Protein AF-X1CW53-F1 (afdb_monomer)

Solvent-accessible surface area (backbone atoms only — not comparable to full-atom values): 14036 Å² total; per-residue (Å²): 86,69,61,61,57,61,53,51,60,56,99,93,44,36,61,40,58,53,49,71,74,65,63,80,82,70,95,48,66,71,58,49,51,51,51,45,23,60,66,71,67,53,70,88,69,73,57,80,79,77,50,71,72,90,49,75,58,36,48,54,54,34,34,60,48,36,72,69,51,89,48,67,67,54,43,32,49,35,30,70,73,30,66,46,54,75,70,40,52,52,72,87,51,72,63,40,39,67,40,51,56,50,44,54,79,77,50,53,66,74,60,46,58,75,36,49,52,61,37,17,54,39,58,46,39,34,94,92,36,58,68,57,41,50,52,51,24,53,57,56,50,33,58,71,57,41,50,75,66,62,46,53,36,67,62,32,51,51,37,33,54,46,35,59,68,21,47,48,87,94,48,89,62,59,31,66,54,51,63,65,50,42,55,20,31,54,57,26,28,64,62,23,35,80,61,52,83,59,86,82,60,94,79,84,89,82,81,80,80,55,77,77,30,72,39,83,30,42,97,93,36,64,90,39,26,46,42,54,54,50,52,50,51,48,53,40,48,66,72,44,40,75,137

Nearest PDB structures (foldseek):
  2nvo-assembly1_A  TM=8.951E-01  e=2.448E-13  Deinococcus radiodurans
  2i91-assembly2_B  TM=8.451E-01  e=5.200E-13  Xenopus laevis
  2i91-assembly1_A  TM=8.416E-01  e=6.580E-13  Xenopus laevis
  1yvp-assembly2_B  TM=8.136E-01  e=3.568E-13  Xenopus laevis
  1yvp-assembly1_A  TM=8.329E-01  e=1.104E-12  Xenopus laevis

Foldseek 3Di:
DQCCLQPQDDPHDGPQVVCVVVVDDDPDPVVVQVNCCSNPVDRPDDDPVVLQDDDPCLQVVLLVQQVVDDDLVSLLVSCQRSVHAPSSHDPVNLLALSNVVSNVVPPQPLRLLVCLLSNQQSVVCDPPNVVSLVVSLCCLQPLVSLLVSLPALVSLVLSLQCLCVQADPVDGGGGDRDVSNSVSSVNSSLSSLVSDAAPQDDDDQDDDPDPQQQQADDPPSRSAGNNNVSVSVVSSNVVNHDD

Organism: NCBI:txid412755

Structure (mmCIF, N/CA/C/O backbone):
data_AF-X1CW53-F1
#
_entry.id   AF-X1CW53-F1
#
loop_
_atom_site.group_PDB
_atom_site.id
_atom_site.type_symbol
_atom_site.label_atom_id
_atom_site.label_alt_id
_atom_site.label_comp_id
_atom_site.label_asym_id
_atom_site.label_entity_id
_atom_site.label_seq_id
_atom_site.pdbx_PDB_ins_code
_atom_site.Cartn_x
_atom_site.Cartn_y
_atom_site.Cartn_z
_atom_site.occupancy
_atom_site.B_iso_or_equiv
_atom_site.auth_seq_id
_atom_site.auth_comp_id
_atom_site.auth_asym_id
_atom_site.auth_atom_id
_atom_site.pdbx_PDB_model_num
ATOM 1 N N . ALA A 1 1 ? 8.053 -12.871 -12.969 1.00 89.06 1 ALA A N 1
ATOM 2 C CA . ALA A 1 1 ? 8.368 -11.480 -13.356 1.00 89.06 1 ALA A CA 1
ATOM 3 C C . ALA A 1 1 ? 7.884 -10.460 -12.326 1.00 89.06 1 ALA A C 1
ATOM 5 O O . ALA A 1 1 ? 8.727 -9.771 -11.771 1.00 89.06 1 ALA A O 1
ATOM 6 N N . TYR A 1 2 ? 6.582 -10.406 -11.995 1.00 91.75 2 TYR A N 1
ATOM 7 C CA . TYR A 1 2 ? 6.033 -9.439 -11.022 1.00 91.75 2 TYR A CA 1
ATOM 8 C C . TYR A 1 2 ? 6.816 -9.361 -9.702 1.00 91.75 2 TYR A C 1
ATOM 10 O O . TYR A 1 2 ? 7.189 -8.275 -9.271 1.00 91.75 2 TYR A O 1
ATOM 18 N N . GLN A 1 3 ? 7.130 -10.510 -9.092 1.00 92.75 3 GLN A N 1
ATOM 19 C CA . GLN A 1 3 ? 7.913 -10.560 -7.852 1.00 92.75 3 GLN A CA 1
ATOM 20 C C . GLN A 1 3 ? 9.319 -9.962 -8.003 1.00 92.75 3 GLN A C 1
ATOM 22 O O . GLN A 1 3 ? 9.752 -9.223 -7.128 1.00 92.75 3 GLN A O 1
ATOM 27 N N . ALA A 1 4 ? 9.997 -10.224 -9.122 1.00 92.56 4 ALA A N 1
ATOM 28 C CA . ALA A 1 4 ? 11.349 -9.730 -9.371 1.00 92.56 4 ALA A CA 1
ATOM 29 C C . ALA A 1 4 ? 11.383 -8.209 -9.600 1.00 92.56 4 ALA A C 1
ATOM 31 O O . ALA A 1 4 ? 12.333 -7.553 -9.189 1.00 92.56 4 ALA A O 1
ATOM 32 N N . VAL A 1 5 ? 10.332 -7.646 -10.209 1.00 92.62 5 VAL A N 1
ATOM 33 C CA . VAL A 1 5 ? 10.178 -6.191 -10.373 1.00 92.62 5 VAL A CA 1
ATOM 34 C C . VAL A 1 5 ? 9.815 -5.527 -9.041 1.00 92.62 5 VAL A C 1
ATOM 36 O O . VAL A 1 5 ? 10.435 -4.546 -8.649 1.00 92.62 5 VAL A O 1
ATOM 39 N N . LYS A 1 6 ? 8.838 -6.071 -8.307 1.00 92.56 6 LYS A N 1
ATOM 40 C CA . LYS A 1 6 ? 8.318 -5.455 -7.076 1.00 92.56 6 LYS A CA 1
ATOM 41 C C . LYS A 1 6 ? 9.240 -5.600 -5.860 1.00 92.56 6 LYS A C 1
ATOM 43 O O . LYS A 1 6 ? 9.320 -4.706 -5.017 1.00 92.56 6 LYS A O 1
ATOM 48 N N . TYR A 1 7 ? 9.903 -6.745 -5.735 1.00 92.69 7 TYR A N 1
ATOM 49 C CA . TYR A 1 7 ? 10.705 -7.125 -4.572 1.00 92.69 7 TYR A CA 1
ATOM 50 C C . TYR A 1 7 ? 12.155 -7.372 -4.993 1.00 92.69 7 TYR A C 1
ATOM 52 O O . TYR A 1 7 ? 12.681 -8.468 -4.822 1.00 92.69 7 TYR A O 1
ATOM 60 N N . GLN A 1 8 ? 12.804 -6.355 -5.565 1.00 88.31 8 GLN A N 1
ATOM 61 C CA . GLN A 1 8 ? 14.175 -6.491 -6.073 1.00 88.31 8 GLN A CA 1
ATOM 62 C C . GLN A 1 8 ? 15.152 -6.994 -4.999 1.00 88.31 8 GLN A C 1
ATOM 64 O O . GLN A 1 8 ? 15.910 -7.935 -5.239 1.00 88.31 8 GLN A O 1
ATOM 69 N N . GLN A 1 9 ? 15.068 -6.403 -3.803 1.00 91.12 9 GLN A N 1
ATOM 70 C CA . GLN A 1 9 ? 15.811 -6.806 -2.612 1.00 91.12 9 GLN A CA 1
ATOM 71 C C . GLN A 1 9 ? 14.983 -6.591 -1.338 1.00 91.12 9 GLN A C 1
ATOM 73 O O . GLN A 1 9 ? 14.156 -5.670 -1.280 1.00 91.12 9 GLN A O 1
ATOM 78 N N . ARG A 1 10 ? 15.207 -7.423 -0.319 1.00 91.19 10 ARG A N 1
ATOM 79 C CA . ARG A 1 10 ? 14.644 -7.311 1.037 1.00 91.19 10 ARG A CA 1
ATOM 80 C C . ARG A 1 10 ? 15.635 -7.894 2.046 1.00 91.19 10 ARG A C 1
ATOM 82 O O . ARG A 1 10 ? 16.273 -8.895 1.749 1.00 91.19 10 ARG A O 1
ATOM 89 N N . ASP A 1 11 ? 15.773 -7.244 3.200 1.00 91.25 11 ASP A N 1
ATOM 90 C CA . ASP A 1 11 ? 16.590 -7.704 4.337 1.00 91.25 11 ASP A CA 1
ATOM 91 C C . ASP A 1 11 ? 18.022 -8.135 3.969 1.00 91.25 11 ASP A C 1
ATOM 93 O O . ASP A 1 11 ? 18.549 -9.124 4.468 1.00 91.25 11 ASP A O 1
ATOM 97 N N . GLY A 1 12 ? 18.655 -7.389 3.056 1.00 92.88 12 GLY A N 1
ATOM 98 C CA . GLY A 1 12 ? 20.024 -7.645 2.593 1.00 92.88 12 GLY A CA 1
ATOM 99 C C . GLY A 1 12 ? 20.163 -8.712 1.502 1.00 92.88 12 GLY A C 1
ATOM 100 O O . GLY A 1 12 ? 21.272 -8.926 1.025 1.00 92.88 12 GLY A O 1
ATOM 101 N N . TRP A 1 13 ? 19.066 -9.339 1.066 1.00 94.44 13 TRP A N 1
ATOM 102 C CA . TRP A 1 13 ? 19.060 -10.355 0.013 1.00 94.44 13 TRP A CA 1
ATOM 103 C C . TRP A 1 13 ? 18.346 -9.873 -1.245 1.00 94.44 13 TRP A C 1
ATOM 105 O O . TRP A 1 13 ? 17.282 -9.250 -1.184 1.00 94.44 13 TRP A O 1
ATOM 115 N N . SER A 1 14 ? 18.890 -10.229 -2.406 1.00 95.31 14 SER A N 1
ATOM 116 C CA . SER A 1 14 ? 18.239 -10.049 -3.702 1.00 95.31 14 SER A CA 1
ATOM 117 C C . SER A 1 14 ? 17.968 -11.385 -4.394 1.00 95.31 14 SER A C 1
ATOM 119 O O . SER A 1 14 ? 18.603 -12.407 -4.122 1.00 95.31 14 SER A O 1
ATOM 121 N N . HIS A 1 15 ? 17.056 -11.373 -5.370 1.00 94.56 15 HIS A N 1
ATOM 122 C CA . HIS A 1 15 ? 16.851 -12.532 -6.246 1.00 94.56 15 HIS A CA 1
ATOM 123 C C . HIS A 1 15 ? 18.149 -12.930 -6.970 1.00 94.56 15 HIS A C 1
ATOM 125 O O . HIS A 1 15 ? 18.387 -14.110 -7.215 1.00 94.56 15 HIS A O 1
ATOM 131 N N . ARG A 1 16 ? 19.011 -11.955 -7.286 1.00 94.81 16 ARG A N 1
ATOM 132 C CA . ARG A 1 16 ? 20.300 -12.184 -7.944 1.00 94.81 16 ARG A CA 1
ATOM 133 C C . ARG A 1 16 ? 21.253 -13.004 -7.079 1.00 94.81 16 ARG A C 1
ATOM 135 O O . ARG A 1 16 ? 21.925 -13.882 -7.617 1.00 94.81 16 ARG A O 1
ATOM 142 N N . ASP A 1 17 ? 21.290 -12.757 -5.774 1.00 95.31 17 ASP A N 1
ATOM 143 C CA . ASP A 1 17 ? 22.151 -13.503 -4.848 1.00 95.31 17 ASP A CA 1
ATOM 144 C C . ASP A 1 17 ? 21.717 -14.968 -4.769 1.00 95.31 17 ASP A C 1
ATOM 146 O O . ASP A 1 17 ? 22.531 -15.877 -4.924 1.00 95.31 17 ASP A O 1
ATOM 150 N N . LEU A 1 18 ? 20.407 -15.208 -4.651 1.00 94.56 18 LEU A N 1
ATOM 151 C CA . LEU A 1 18 ? 19.848 -16.561 -4.618 1.00 94.56 18 LEU A CA 1
ATOM 152 C C . LEU A 1 18 ? 20.082 -17.322 -5.926 1.00 94.56 18 LEU A C 1
ATOM 154 O O . LEU A 1 18 ? 20.456 -18.495 -5.890 1.00 94.56 18 LEU A O 1
ATOM 158 N N . LEU A 1 19 ? 19.903 -16.675 -7.083 1.00 95.31 19 LEU A N 1
ATOM 159 C CA . LEU A 1 19 ? 20.150 -17.304 -8.387 1.00 95.31 19 LEU A CA 1
ATOM 160 C C . LEU A 1 19 ? 21.628 -17.659 -8.588 1.00 95.31 19 LEU A C 1
ATOM 162 O O . LEU A 1 19 ? 21.930 -18.688 -9.191 1.00 95.31 19 LEU A O 1
ATOM 166 N N . ARG A 1 20 ? 22.543 -16.839 -8.060 1.00 94.38 20 ARG A N 1
ATOM 167 C CA . ARG A 1 20 ? 23.988 -17.099 -8.101 1.00 94.38 20 ARG A CA 1
ATOM 168 C C . ARG A 1 20 ? 24.432 -18.253 -7.212 1.00 94.38 20 ARG A C 1
ATOM 170 O O . ARG A 1 20 ? 25.446 -18.851 -7.526 1.00 94.38 20 ARG A O 1
ATOM 177 N N . LEU A 1 21 ? 23.711 -18.542 -6.130 1.00 95.06 21 LEU A N 1
ATOM 178 C CA . LEU A 1 21 ? 24.046 -19.632 -5.207 1.00 95.06 21 LEU A CA 1
ATOM 179 C C . LEU A 1 21 ? 23.355 -20.948 -5.576 1.00 95.06 21 LEU A C 1
ATOM 181 O O . LEU A 1 21 ? 23.957 -22.012 -5.482 1.00 95.06 21 LEU A O 1
ATOM 185 N N . SER A 1 22 ? 22.088 -20.888 -5.990 1.00 95.06 22 SER A N 1
ATOM 186 C CA . SER A 1 22 ? 21.279 -22.087 -6.256 1.00 95.06 22 SER A CA 1
ATOM 187 C C . SER A 1 22 ? 21.390 -22.610 -7.689 1.00 95.06 22 SER A C 1
ATOM 189 O O . SER A 1 22 ? 21.029 -23.757 -7.937 1.00 95.06 22 SER A O 1
ATOM 191 N N . HIS A 1 23 ? 21.885 -21.791 -8.628 1.00 90.94 23 HIS A N 1
ATOM 192 C CA . HIS A 1 23 ? 22.049 -22.134 -10.047 1.00 90.94 23 HIS A CA 1
ATOM 193 C C . HIS A 1 23 ? 20.849 -22.886 -10.670 1.00 90.94 23 HIS A C 1
ATOM 195 O O . HIS A 1 23 ? 21.038 -23.928 -11.309 1.00 90.94 23 HIS A O 1
ATOM 201 N N . PRO A 1 24 ? 19.603 -22.397 -10.508 1.00 92.75 24 PRO A N 1
ATOM 202 C CA . PRO A 1 24 ? 18.435 -23.133 -10.963 1.00 92.75 24 PRO A CA 1
ATOM 203 C C . PRO A 1 24 ? 18.401 -23.180 -12.492 1.00 92.75 24 PRO A C 1
ATOM 205 O O . PRO A 1 24 ? 18.635 -22.177 -13.169 1.00 92.75 24 PRO A O 1
ATOM 208 N N . LYS A 1 25 ? 18.060 -24.347 -13.039 1.00 87.88 25 LYS A N 1
ATOM 209 C CA . LYS A 1 25 ? 17.796 -24.546 -14.468 1.00 87.88 25 LYS A CA 1
ATOM 210 C C . LYS A 1 25 ? 16.356 -24.981 -14.645 1.00 87.88 25 LYS A C 1
ATOM 212 O O . LYS A 1 25 ? 15.880 -25.833 -13.898 1.00 87.88 25 LYS A O 1
ATOM 217 N N . THR A 1 26 ? 15.675 -24.402 -15.627 1.00 89.94 26 THR A N 1
ATOM 218 C CA . THR A 1 26 ? 14.302 -24.787 -15.963 1.00 89.94 26 THR A CA 1
ATOM 219 C C . THR A 1 26 ? 14.178 -25.143 -17.435 1.00 89.94 26 THR A C 1
ATOM 221 O O . THR A 1 26 ? 14.977 -24.700 -18.256 1.00 89.94 26 THR A O 1
ATOM 224 N N . ASP A 1 27 ? 13.185 -25.959 -17.758 1.00 91.00 27 ASP A N 1
ATOM 225 C CA . ASP A 1 27 ? 12.748 -26.286 -19.119 1.00 91.00 27 ASP A CA 1
ATOM 226 C C . ASP A 1 27 ? 11.954 -25.143 -19.778 1.00 91.00 27 ASP A C 1
ATOM 228 O O . ASP A 1 27 ? 11.791 -25.107 -20.995 1.00 91.00 27 ASP A O 1
ATOM 232 N N . ASN A 1 28 ? 11.497 -24.173 -18.984 1.00 89.00 28 ASN A N 1
ATOM 233 C CA . ASN A 1 28 ? 10.742 -23.017 -19.444 1.00 89.00 28 ASN A CA 1
ATOM 234 C C . ASN A 1 28 ? 11.663 -21.871 -19.919 1.00 89.00 28 ASN A C 1
ATOM 236 O O . ASN A 1 28 ? 12.433 -21.292 -19.145 1.00 89.00 28 ASN A O 1
ATOM 240 N N . ALA A 1 29 ? 11.545 -21.509 -21.198 1.00 85.19 29 ALA A N 1
ATOM 241 C CA . ALA A 1 29 ? 12.381 -20.489 -21.827 1.00 85.19 29 ALA A CA 1
ATOM 242 C C . ALA A 1 29 ? 12.162 -19.088 -21.228 1.00 85.19 29 ALA A C 1
ATOM 244 O O . ALA A 1 29 ? 13.132 -18.371 -20.975 1.00 85.19 29 ALA A O 1
ATOM 245 N N . GLU A 1 30 ? 10.917 -18.708 -20.926 1.00 85.50 30 GLU A N 1
ATOM 246 C CA . GLU A 1 30 ? 10.585 -17.389 -20.372 1.00 85.50 30 GLU A CA 1
ATOM 247 C C . GLU A 1 30 ? 11.181 -17.191 -18.972 1.00 85.50 30 GLU A C 1
ATOM 249 O O . GLU A 1 30 ? 11.626 -16.101 -18.606 1.00 85.50 30 GLU A O 1
ATOM 254 N N . ARG A 1 31 ? 11.210 -18.256 -18.171 1.00 88.88 31 ARG A N 1
ATOM 255 C CA . ARG A 1 31 ? 11.783 -18.260 -16.827 1.00 88.88 31 ARG A CA 1
ATOM 256 C C . ARG A 1 31 ? 13.304 -18.178 -16.876 1.00 88.88 31 ARG A C 1
ATOM 258 O O . ARG A 1 31 ? 13.879 -17.416 -16.102 1.00 88.88 31 ARG A O 1
ATOM 265 N N . ASN A 1 32 ? 13.943 -18.88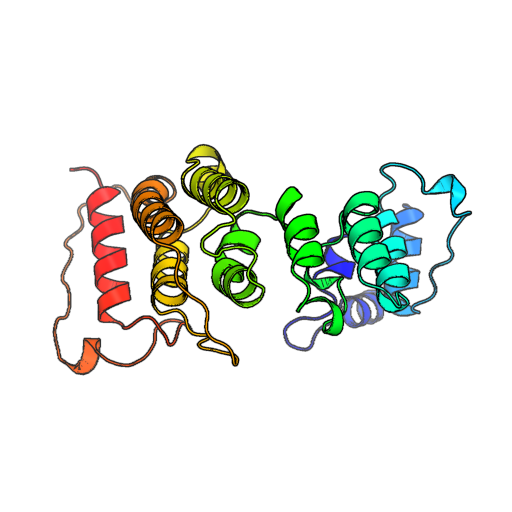0 -17.811 1.00 87.75 32 ASN A N 1
ATOM 266 C CA . ASN A 1 32 ? 15.382 -18.747 -18.039 1.00 87.75 32 ASN A CA 1
ATOM 267 C C . ASN A 1 32 ? 15.749 -17.327 -18.510 1.00 87.75 32 ASN A C 1
ATOM 269 O O . ASN A 1 32 ? 16.718 -16.757 -18.009 1.00 87.75 32 ASN A O 1
ATOM 273 N N . ALA A 1 33 ? 14.944 -16.717 -19.388 1.00 87.38 33 ALA A N 1
ATOM 274 C CA . ALA A 1 33 ? 15.119 -15.321 -19.799 1.00 87.38 33 ALA A CA 1
ATOM 275 C C . ALA A 1 33 ? 14.970 -14.350 -18.612 1.00 87.38 33 ALA A C 1
ATOM 277 O O . ALA A 1 33 ? 15.799 -13.458 -18.427 1.00 87.38 33 ALA A O 1
ATOM 278 N N . LEU A 1 34 ? 13.976 -14.568 -17.743 1.00 90.25 34 LEU A N 1
ATOM 279 C CA . LEU A 1 34 ? 13.820 -13.799 -16.507 1.00 90.25 34 LEU A CA 1
ATOM 280 C C . LEU A 1 34 ? 15.041 -13.938 -15.586 1.00 90.25 34 LEU A C 1
ATOM 282 O O . LEU A 1 34 ? 15.509 -12.938 -15.049 1.00 90.25 34 LEU A O 1
ATOM 286 N N . TYR A 1 35 ? 15.563 -15.152 -15.389 1.00 92.06 35 TYR A N 1
ATOM 287 C CA . TYR A 1 35 ? 16.757 -15.376 -14.566 1.00 92.06 35 TYR A CA 1
ATOM 288 C C . TYR A 1 35 ? 17.988 -14.687 -15.150 1.00 92.06 35 TYR A C 1
ATOM 290 O O . TYR A 1 35 ? 18.735 -14.051 -14.403 1.00 92.06 35 TYR A O 1
ATOM 298 N N . LYS A 1 36 ? 18.166 -14.747 -16.476 1.00 89.75 36 LYS A N 1
ATOM 299 C CA . LYS A 1 36 ? 19.231 -14.019 -17.172 1.00 89.75 36 LYS A CA 1
ATOM 300 C C . LYS A 1 36 ? 19.124 -12.520 -16.901 1.00 89.75 36 LYS A C 1
ATOM 302 O O . LYS A 1 36 ? 20.112 -11.936 -16.454 1.00 89.75 36 LYS A O 1
ATOM 307 N N . TRP A 1 37 ? 17.939 -11.927 -17.058 1.00 91.56 37 TRP A N 1
ATOM 308 C CA . TRP A 1 37 ? 17.717 -10.510 -16.753 1.00 91.56 37 TRP A CA 1
ATOM 309 C C . TRP A 1 37 ? 18.016 -10.173 -15.284 1.00 91.56 37 TRP A C 1
ATOM 311 O O . TRP A 1 37 ? 18.729 -9.211 -15.021 1.00 91.56 37 TRP A O 1
ATOM 321 N N . ILE A 1 38 ? 17.570 -10.987 -14.318 1.00 92.81 38 ILE A N 1
ATOM 322 C CA . ILE A 1 38 ? 17.845 -10.740 -12.887 1.00 92.81 38 ILE A CA 1
ATOM 323 C C . ILE A 1 38 ? 19.355 -10.731 -12.596 1.00 92.81 38 ILE A C 1
ATOM 325 O O . ILE A 1 38 ? 19.831 -9.932 -11.788 1.00 92.81 38 ILE A O 1
ATOM 329 N N . VAL A 1 39 ? 20.123 -11.634 -13.213 1.00 92.31 39 VAL A N 1
ATOM 330 C CA . VAL A 1 39 ? 21.554 -11.795 -12.910 1.00 92.31 39 VAL A CA 1
ATOM 331 C C . VAL A 1 39 ? 22.430 -10.786 -13.652 1.00 92.31 39 VAL A C 1
ATOM 333 O O . VAL A 1 39 ? 23.370 -10.245 -13.055 1.00 92.31 39 VAL A O 1
ATOM 336 N N . SER A 1 40 ? 22.144 -10.561 -14.935 1.00 87.94 40 SER A N 1
ATOM 337 C CA . SER A 1 40 ? 22.980 -9.768 -15.847 1.00 87.94 40 SER A CA 1
ATOM 338 C C . SER A 1 40 ? 22.465 -8.348 -16.086 1.00 87.94 40 SER A C 1
ATOM 340 O O . SER A 1 40 ? 23.243 -7.488 -16.476 1.00 87.94 40 SER A O 1
ATOM 342 N N . GLY A 1 41 ? 21.178 -8.085 -15.850 1.00 82.75 41 GLY A N 1
ATOM 343 C CA . GLY A 1 41 ? 20.509 -6.856 -16.283 1.00 82.75 41 GLY A CA 1
ATOM 344 C C . GLY A 1 41 ? 20.221 -6.813 -17.787 1.00 82.75 41 GLY A C 1
ATOM 345 O O . GLY A 1 41 ? 19.515 -5.917 -18.245 1.00 82.75 41 GLY A O 1
ATOM 346 N N . GLU A 1 42 ? 20.715 -7.784 -18.559 1.00 78.50 42 GLU A N 1
ATOM 347 C CA . GLU A 1 42 ? 20.441 -7.888 -19.984 1.00 78.50 42 GLU A CA 1
ATOM 348 C C . GLU A 1 42 ? 19.064 -8.499 -20.186 1.00 78.50 42 GLU A C 1
ATOM 350 O O . GLU A 1 42 ? 18.804 -9.665 -19.870 1.00 78.50 42 GLU A O 1
ATOM 355 N N . LEU A 1 43 ? 18.171 -7.684 -20.728 1.00 71.19 43 LEU A N 1
ATOM 356 C CA . LEU A 1 43 ? 16.926 -8.160 -21.281 1.00 71.19 43 LEU A CA 1
ATOM 357 C C . LEU A 1 43 ? 17.161 -8.367 -22.774 1.00 71.19 43 LEU A C 1
ATOM 359 O O . LEU A 1 43 ? 17.160 -7.410 -23.547 1.00 71.19 43 LEU A O 1
ATOM 363 N N . GLU A 1 44 ? 17.373 -9.616 -23.184 1.00 64.19 44 GLU A N 1
ATOM 364 C CA . GLU A 1 44 ? 17.103 -9.977 -24.572 1.00 64.19 44 GLU A CA 1
ATOM 365 C C . GLU A 1 44 ? 15.601 -9.815 -24.751 1.00 64.19 44 GLU A C 1
ATOM 367 O O . GLU A 1 44 ? 14.826 -10.660 -24.317 1.00 64.19 44 GLU A O 1
ATOM 372 N N . LEU A 1 45 ? 15.201 -8.659 -25.272 1.00 54.50 45 LEU A N 1
ATOM 373 C CA . LEU A 1 45 ? 13.837 -8.361 -25.665 1.00 54.50 45 LEU A CA 1
ATOM 374 C C . LEU A 1 45 ? 13.622 -9.015 -27.034 1.00 54.50 45 LEU A C 1
ATOM 376 O O . LEU A 1 45 ? 14.180 -8.517 -28.013 1.00 54.50 45 LEU A O 1
ATOM 380 N N . PRO A 1 46 ? 12.835 -10.097 -27.177 1.00 46.53 46 PRO A N 1
ATOM 381 C CA . PRO A 1 46 ? 12.285 -10.410 -28.489 1.00 46.53 46 PRO A CA 1
ATOM 382 C C . PRO A 1 46 ? 11.430 -9.212 -28.914 1.00 46.53 46 PRO A C 1
ATOM 384 O O . PRO A 1 46 ? 10.769 -8.645 -28.058 1.00 46.53 46 PRO A O 1
ATOM 387 N N . ASP A 1 47 ? 11.483 -8.815 -30.183 1.00 51.75 47 ASP A N 1
ATOM 388 C CA . ASP A 1 47 ? 10.736 -7.712 -30.818 1.00 51.75 47 ASP A CA 1
ATOM 389 C C . ASP A 1 47 ? 9.654 -7.017 -29.976 1.00 51.75 47 ASP A C 1
ATOM 391 O O . ASP A 1 47 ? 8.690 -7.661 -29.571 1.00 51.75 47 ASP A O 1
ATOM 395 N N . ALA A 1 48 ? 9.729 -5.693 -29.803 1.00 45.06 48 ALA A N 1
ATOM 396 C CA . ALA A 1 48 ? 8.720 -4.904 -29.078 1.00 45.06 48 ALA A CA 1
ATOM 397 C C . ALA A 1 48 ? 7.271 -5.144 -29.575 1.00 45.06 48 ALA A C 1
ATOM 399 O O . ALA A 1 48 ? 6.318 -4.991 -28.810 1.00 45.06 48 ALA A O 1
ATOM 400 N N . ASP A 1 49 ? 7.099 -5.594 -30.822 1.00 49.62 49 ASP A N 1
ATOM 401 C CA . ASP A 1 49 ? 5.809 -5.994 -31.391 1.00 49.62 49 ASP A CA 1
ATOM 402 C C . ASP A 1 49 ? 5.291 -7.368 -30.918 1.00 49.62 49 ASP A C 1
ATOM 404 O O . ASP A 1 49 ? 4.079 -7.576 -30.897 1.00 49.62 49 ASP A O 1
ATOM 408 N N . LYS A 1 50 ? 6.156 -8.285 -30.458 1.00 49.50 50 LYS A N 1
ATOM 409 C CA . LYS A 1 50 ? 5.769 -9.593 -29.879 1.00 49.50 50 LYS A CA 1
ATOM 410 C C . LYS A 1 50 ? 5.225 -9.504 -28.450 1.00 49.50 50 LYS A C 1
ATOM 412 O O . LYS A 1 50 ? 4.628 -10.462 -27.967 1.00 49.50 50 LYS A O 1
ATOM 417 N N . TRP A 1 51 ? 5.423 -8.372 -27.781 1.00 54.25 51 TRP A N 1
ATOM 418 C CA . TRP A 1 51 ? 5.090 -8.168 -26.366 1.00 54.25 51 TRP A CA 1
ATOM 419 C C . TRP A 1 51 ? 3.883 -7.240 -26.167 1.00 54.25 51 TRP A C 1
ATOM 421 O O . TRP A 1 51 ? 3.500 -6.934 -25.040 1.00 54.25 51 TRP A O 1
ATOM 431 N N . LYS A 1 52 ? 3.191 -6.857 -27.249 1.00 48.31 52 LYS A N 1
ATOM 432 C CA . LYS A 1 52 ? 1.825 -6.318 -27.167 1.00 48.31 52 LYS A CA 1
ATOM 433 C C . LYS A 1 52 ? 0.877 -7.446 -26.723 1.00 48.31 52 LYS A C 1
ATOM 435 O O . LYS A 1 52 ? 0.637 -8.375 -27.485 1.00 48.31 52 LYS A O 1
ATOM 440 N N . GLY A 1 53 ? 0.362 -7.394 -25.491 1.00 58.53 53 GLY A N 1
ATOM 441 C CA . GLY A 1 53 ? -0.563 -8.404 -24.943 1.00 58.53 53 GLY A CA 1
ATOM 442 C C . GLY A 1 53 ? -0.289 -8.773 -23.480 1.00 58.53 53 GLY A C 1
ATOM 443 O O . GLY A 1 53 ? 0.280 -7.980 -22.739 1.00 58.53 53 GLY A O 1
ATOM 444 N N . ASP A 1 54 ? -0.666 -9.983 -23.058 1.00 66.31 54 ASP A N 1
ATOM 445 C CA . ASP A 1 54 ? -0.543 -10.479 -21.670 1.00 66.31 54 ASP A CA 1
ATOM 446 C C . ASP A 1 54 ? 0.751 -11.284 -21.408 1.00 66.31 54 ASP A C 1
ATOM 448 O O . ASP A 1 54 ? 0.783 -12.205 -20.587 1.00 66.31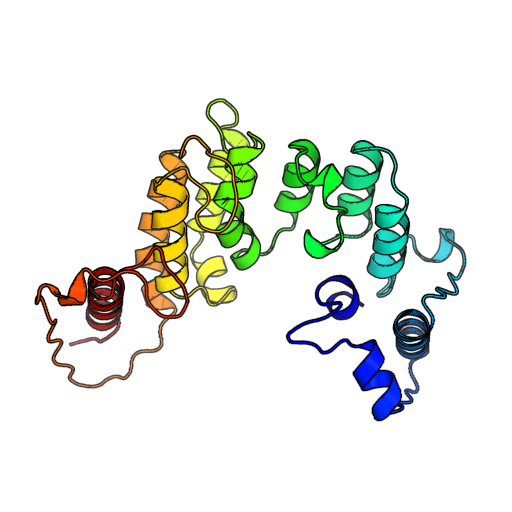 54 ASP A O 1
ATOM 452 N N . HIS A 1 55 ? 1.854 -10.984 -22.103 1.00 80.38 55 HIS A N 1
ATOM 453 C CA . HIS A 1 55 ? 3.063 -11.796 -21.959 1.00 80.38 55 HIS A CA 1
ATOM 454 C C . HIS A 1 55 ? 3.691 -11.642 -20.551 1.00 80.38 55 HIS A C 1
ATOM 456 O O . HIS A 1 55 ? 3.951 -10.523 -20.103 1.00 80.38 55 HIS A O 1
ATOM 462 N N . PRO A 1 56 ? 4.057 -12.746 -19.858 1.00 79.69 56 PRO A N 1
ATOM 463 C CA . PRO A 1 56 ? 4.639 -12.711 -18.513 1.00 79.69 56 PRO A CA 1
ATOM 464 C C . PRO A 1 56 ? 5.840 -11.782 -18.246 1.00 79.69 56 PRO A C 1
ATOM 466 O O . PRO A 1 56 ? 6.032 -11.418 -17.086 1.00 79.69 56 PRO A O 1
ATOM 469 N N . LEU A 1 57 ? 6.662 -11.404 -19.240 1.00 85.38 57 LEU A N 1
ATOM 470 C CA . LEU A 1 57 ? 7.800 -10.477 -19.045 1.00 85.38 57 LEU A CA 1
ATOM 471 C C . LEU A 1 57 ? 7.497 -9.031 -19.468 1.00 85.38 57 LEU A C 1
ATOM 473 O O . LEU A 1 57 ? 8.372 -8.181 -19.333 1.00 85.38 57 LEU A O 1
ATOM 477 N N . ASN A 1 58 ? 6.262 -8.711 -19.868 1.00 85.38 58 ASN A N 1
ATOM 478 C CA . ASN A 1 58 ? 5.846 -7.339 -20.194 1.00 85.38 58 ASN A CA 1
ATOM 479 C C . ASN A 1 58 ? 6.134 -6.354 -19.071 1.00 85.38 58 ASN A C 1
ATOM 481 O O . ASN A 1 58 ? 6.615 -5.249 -19.300 1.00 85.38 58 ASN A O 1
ATOM 485 N N . ILE A 1 59 ? 5.923 -6.791 -17.834 1.00 89.69 59 ILE A N 1
ATOM 486 C CA . ILE A 1 59 ? 6.225 -5.982 -16.659 1.00 89.69 59 ILE A CA 1
ATOM 487 C C . ILE A 1 59 ? 7.724 -5.673 -16.514 1.00 89.69 59 ILE A C 1
ATOM 489 O O . ILE A 1 59 ? 8.082 -4.640 -15.962 1.00 89.69 59 ILE A O 1
ATOM 493 N N . VAL A 1 60 ? 8.605 -6.547 -17.015 1.00 90.25 60 VAL A N 1
ATOM 494 C CA . VAL A 1 60 ? 10.059 -6.334 -17.002 1.00 90.25 60 VAL A CA 1
ATOM 495 C C . VAL A 1 60 ? 10.436 -5.275 -18.033 1.00 90.25 60 VAL A C 1
ATOM 497 O O . VAL A 1 60 ? 11.158 -4.341 -17.701 1.00 90.25 60 VAL A O 1
ATOM 500 N N . ALA A 1 61 ? 9.887 -5.369 -19.248 1.00 86.62 61 ALA A N 1
ATOM 501 C CA . ALA A 1 61 ? 10.080 -4.354 -20.281 1.00 86.62 61 ALA A CA 1
ATOM 502 C C . ALA A 1 61 ? 9.565 -2.983 -19.815 1.00 86.62 61 ALA A C 1
ATOM 504 O O . ALA A 1 61 ? 10.310 -2.007 -19.828 1.00 86.62 61 ALA A O 1
ATOM 505 N N . GLY A 1 62 ? 8.330 -2.929 -19.302 1.00 90.00 62 GLY A N 1
ATOM 506 C CA . GLY A 1 62 ? 7.748 -1.717 -18.729 1.00 90.00 62 GLY A CA 1
ATOM 507 C C . GLY A 1 62 ? 8.586 -1.124 -17.599 1.00 90.00 62 GLY A C 1
ATOM 508 O O . GLY A 1 62 ? 8.747 0.090 -17.534 1.00 90.00 62 GLY A O 1
ATOM 509 N N . PHE A 1 63 ? 9.171 -1.965 -16.745 1.00 92.25 63 PHE A N 1
ATOM 510 C CA . PHE A 1 63 ? 10.068 -1.514 -15.686 1.00 92.25 63 PHE A CA 1
ATOM 511 C C . PHE A 1 63 ? 11.368 -0.905 -16.234 1.00 92.25 63 PHE A C 1
ATOM 513 O O . PHE A 1 63 ? 11.788 0.151 -15.766 1.00 92.25 63 PHE A O 1
ATOM 520 N N . GLU A 1 64 ? 11.988 -1.509 -17.252 1.00 90.81 64 GLU A N 1
ATOM 521 C CA . GLU A 1 64 ? 13.173 -0.929 -17.901 1.00 90.81 64 GLU A CA 1
ATOM 522 C C . GLU A 1 64 ? 12.858 0.373 -18.654 1.00 90.81 64 GLU A C 1
ATOM 524 O O . GLU A 1 64 ? 13.675 1.295 -18.647 1.00 90.81 64 GLU A O 1
ATOM 529 N N . TYR A 1 65 ? 11.671 0.490 -19.259 1.00 90.81 65 TYR A N 1
ATOM 530 C CA . TYR A 1 65 ? 11.213 1.745 -19.860 1.00 90.81 65 TYR A CA 1
ATOM 531 C C . TYR A 1 65 ? 10.951 2.820 -18.803 1.00 90.81 65 TYR A C 1
ATOM 533 O O . TYR A 1 65 ? 11.395 3.952 -18.971 1.00 90.81 65 TYR A O 1
ATOM 541 N N . ALA A 1 66 ? 10.314 2.467 -17.682 1.00 93.00 66 ALA A N 1
ATOM 542 C CA . ALA A 1 66 ? 10.044 3.397 -16.589 1.00 93.00 66 ALA A CA 1
ATOM 543 C C . ALA A 1 66 ? 11.330 3.983 -15.986 1.00 93.00 66 ALA A C 1
ATOM 545 O O . ALA A 1 66 ? 11.370 5.175 -15.704 1.00 93.00 66 ALA A O 1
ATOM 546 N N . LYS A 1 67 ? 12.412 3.197 -15.864 1.00 92.00 67 LYS A N 1
ATOM 547 C CA . LYS A 1 67 ? 13.729 3.702 -15.420 1.00 92.00 67 LYS A CA 1
ATOM 548 C C . LYS A 1 67 ? 14.323 4.773 -16.337 1.00 92.00 67 LYS A C 1
ATOM 550 O O . LYS A 1 67 ? 15.123 5.579 -15.878 1.00 92.00 67 LYS A O 1
ATOM 555 N N . LYS A 1 68 ? 13.997 4.726 -17.631 1.00 91.88 68 LYS A N 1
ATOM 556 C CA . LYS A 1 68 ? 14.512 5.639 -18.663 1.00 91.88 68 LYS A CA 1
ATOM 557 C C . LYS A 1 68 ? 13.528 6.760 -19.001 1.00 91.88 68 LYS A C 1
ATOM 559 O O . LYS A 1 68 ? 13.839 7.584 -19.856 1.00 91.88 68 LYS A O 1
ATOM 564 N N . ALA A 1 69 ? 12.349 6.764 -18.381 1.00 93.06 69 ALA A N 1
ATOM 565 C CA . ALA A 1 69 ? 11.318 7.750 -18.645 1.00 93.06 69 ALA A CA 1
ATOM 566 C C . ALA A 1 69 ? 11.799 9.147 -18.248 1.00 93.06 69 ALA A C 1
ATOM 568 O O . ALA A 1 69 ? 12.463 9.332 -17.228 1.00 93.06 69 ALA A O 1
ATOM 569 N N . THR A 1 70 ? 11.422 10.133 -19.051 1.00 93.62 70 THR A N 1
ATOM 570 C CA . THR A 1 70 ? 11.793 11.541 -18.854 1.00 93.62 70 THR A CA 1
ATOM 571 C C . THR A 1 70 ? 10.587 12.415 -18.539 1.00 93.62 70 THR A C 1
ATOM 573 O O . THR A 1 70 ? 10.743 13.564 -18.132 1.00 93.62 70 THR A O 1
ATOM 576 N N . SER A 1 71 ? 9.372 11.877 -18.690 1.00 96.00 71 SER A N 1
ATOM 577 C CA . SER A 1 71 ? 8.137 12.610 -18.435 1.00 96.00 71 SER A CA 1
ATOM 578 C C . SER A 1 71 ? 7.112 11.790 -17.657 1.00 96.00 71 SER A C 1
ATOM 580 O O . SER A 1 71 ? 7.023 10.565 -17.775 1.00 96.00 71 SER A O 1
ATOM 582 N N . LYS A 1 72 ? 6.255 12.490 -16.907 1.00 95.88 72 LYS A N 1
ATOM 583 C CA . LYS A 1 72 ? 5.144 11.863 -16.181 1.00 95.88 72 LYS A CA 1
ATOM 584 C C . LYS A 1 72 ? 4.146 11.158 -17.106 1.00 95.88 72 LYS A C 1
ATOM 586 O O . LYS A 1 72 ? 3.582 10.136 -16.728 1.00 95.88 72 LYS A O 1
ATOM 591 N N . ASN A 1 73 ? 3.960 11.661 -18.329 1.00 96.56 73 ASN A N 1
ATOM 592 C CA . ASN A 1 73 ? 3.032 11.077 -19.299 1.00 96.56 73 ASN A CA 1
ATOM 593 C C . ASN A 1 73 ? 3.511 9.699 -19.775 1.00 96.56 73 ASN A C 1
ATOM 595 O O . ASN A 1 73 ? 2.701 8.786 -19.918 1.00 96.56 73 ASN A O 1
ATOM 599 N N . GLU A 1 74 ? 4.823 9.520 -19.963 1.00 94.75 74 GLU A N 1
ATOM 600 C CA . GLU A 1 74 ? 5.411 8.207 -20.257 1.00 94.75 74 GLU A CA 1
ATOM 601 C C . GLU A 1 74 ? 5.155 7.225 -19.115 1.00 94.75 74 GLU A C 1
ATOM 603 O O . GLU A 1 74 ? 4.682 6.117 -19.355 1.00 94.75 74 GLU A O 1
ATOM 608 N N . ILE A 1 75 ? 5.380 7.650 -17.869 1.00 96.75 75 ILE A N 1
ATOM 609 C CA . ILE A 1 75 ? 5.129 6.820 -16.685 1.00 96.75 75 ILE A CA 1
ATOM 610 C C . ILE A 1 75 ? 3.661 6.401 -16.589 1.00 96.75 75 ILE A C 1
ATOM 612 O O . ILE A 1 75 ? 3.382 5.215 -16.411 1.00 96.75 75 ILE A O 1
ATOM 616 N N . VAL A 1 76 ? 2.721 7.336 -16.752 1.00 96.88 76 VAL A N 1
ATOM 617 C CA . VAL A 1 76 ? 1.279 7.036 -16.754 1.00 96.88 76 VAL A CA 1
ATOM 618 C C . VAL A 1 76 ? 0.938 6.013 -17.841 1.00 96.88 76 VAL A C 1
ATOM 620 O O . VAL A 1 76 ? 0.236 5.034 -17.571 1.00 96.88 76 VAL A O 1
ATOM 623 N N . ASN A 1 77 ? 1.482 6.182 -19.048 1.00 94.38 77 ASN A N 1
ATOM 624 C CA . ASN A 1 77 ? 1.286 5.234 -20.142 1.00 94.38 77 ASN A CA 1
ATOM 625 C C . ASN A 1 77 ? 1.867 3.852 -19.814 1.00 94.38 77 ASN A C 1
ATOM 627 O O . ASN A 1 77 ? 1.204 2.841 -20.043 1.00 94.38 77 ASN A O 1
ATOM 631 N N . PHE A 1 78 ? 3.066 3.783 -19.233 1.00 93.75 78 PHE A N 1
ATOM 632 C CA . PHE A 1 78 ? 3.700 2.518 -18.861 1.00 93.75 78 PHE A CA 1
ATOM 633 C C . PHE A 1 78 ? 2.970 1.802 -17.724 1.00 93.75 78 PHE A C 1
ATOM 635 O O . PHE A 1 78 ? 2.843 0.579 -17.771 1.00 93.75 78 PHE A O 1
ATOM 642 N N . ILE A 1 79 ? 2.428 2.530 -16.743 1.00 94.56 79 ILE A N 1
ATOM 643 C CA . ILE A 1 79 ? 1.573 1.949 -15.699 1.00 94.56 79 ILE A CA 1
ATOM 644 C C . ILE A 1 79 ? 0.363 1.266 -16.334 1.00 94.56 79 ILE A C 1
ATOM 646 O O . ILE A 1 79 ? 0.093 0.102 -16.035 1.00 94.56 79 ILE A O 1
ATOM 650 N N . LYS A 1 80 ? -0.328 1.957 -17.246 1.00 91.62 80 LYS A N 1
ATOM 651 C CA . LYS A 1 80 ? -1.531 1.435 -17.906 1.00 91.62 80 LYS A CA 1
ATOM 652 C C . LYS A 1 80 ? -1.225 0.246 -18.812 1.00 91.62 80 LYS A C 1
ATOM 654 O O . LYS A 1 80 ? -1.933 -0.760 -18.751 1.00 91.62 80 LYS A O 1
ATOM 659 N N . LEU A 1 81 ? -0.157 0.343 -19.603 1.00 89.44 81 LEU A N 1
ATOM 660 C CA . LEU A 1 81 ? 0.218 -0.663 -20.596 1.00 89.44 81 LEU A CA 1
ATOM 661 C C . LEU A 1 81 ? 0.820 -1.927 -19.967 1.00 89.44 81 LEU A C 1
ATOM 663 O O . LEU A 1 81 ? 0.495 -3.032 -20.389 1.00 89.44 81 LEU A O 1
ATOM 667 N N . TYR A 1 82 ? 1.672 -1.778 -18.951 1.00 89.56 82 TYR A N 1
ATOM 668 C CA . TYR A 1 82 ? 2.441 -2.888 -18.371 1.00 89.56 82 TYR A CA 1
ATOM 669 C C . TYR A 1 82 ? 1.986 -3.293 -16.964 1.00 89.56 82 TYR A C 1
ATOM 671 O O . TYR A 1 82 ? 2.585 -4.187 -16.363 1.00 89.56 82 TYR A O 1
ATOM 679 N N . ASN A 1 83 ? 0.933 -2.658 -16.435 1.00 90.00 83 ASN A N 1
ATOM 680 C CA . ASN A 1 83 ? 0.406 -2.888 -15.087 1.00 90.00 83 ASN A CA 1
ATOM 681 C C . ASN A 1 83 ? 1.496 -2.761 -14.005 1.00 90.00 83 ASN A C 1
ATOM 683 O O . ASN A 1 83 ? 1.656 -3.630 -13.139 1.00 90.00 83 ASN A O 1
ATOM 687 N N . LEU A 1 84 ? 2.302 -1.698 -14.105 1.00 93.06 84 LEU A N 1
ATOM 688 C CA . LEU A 1 84 ? 3.445 -1.492 -13.220 1.00 93.06 84 LEU A CA 1
ATOM 689 C C . LEU A 1 84 ? 2.986 -1.204 -11.783 1.00 93.06 84 LEU A C 1
ATOM 691 O O . LEU A 1 84 ? 2.125 -0.349 -11.570 1.00 93.06 84 LEU A O 1
ATOM 695 N N . PRO A 1 85 ? 3.564 -1.879 -10.773 1.00 94.06 85 PRO A N 1
ATOM 696 C CA . PRO A 1 85 ? 3.321 -1.545 -9.381 1.00 94.06 85 PRO A CA 1
ATOM 697 C C . PRO A 1 85 ? 4.088 -0.275 -8.999 1.00 94.06 85 PRO A C 1
ATOM 699 O O . PRO A 1 85 ? 5.067 0.094 -9.644 1.00 94.06 85 PRO A O 1
ATOM 702 N N . ARG A 1 86 ? 3.711 0.342 -7.876 1.00 94.88 86 ARG A N 1
ATOM 703 C CA . ARG A 1 86 ? 4.394 1.520 -7.318 1.00 94.88 86 ARG A CA 1
ATOM 704 C C . ARG A 1 86 ? 5.909 1.329 -7.202 1.00 94.88 86 ARG A C 1
ATOM 706 O O . ARG A 1 86 ? 6.663 2.247 -7.482 1.00 94.88 86 ARG A O 1
ATOM 713 N N . GLU A 1 87 ? 6.357 0.152 -6.769 1.00 94.25 87 GLU A N 1
ATOM 714 C CA . GLU A 1 87 ? 7.779 -0.155 -6.572 1.00 94.25 87 GLU A CA 1
ATOM 715 C C . GLU A 1 87 ? 8.600 -0.138 -7.874 1.00 94.25 87 GLU A C 1
ATOM 717 O O . GLU A 1 87 ? 9.823 -0.078 -7.812 1.00 94.25 87 GLU A O 1
ATOM 722 N N . ALA A 1 88 ? 7.940 -0.183 -9.036 1.00 93.94 88 ALA A N 1
ATOM 723 C CA . ALA A 1 88 ? 8.571 -0.099 -10.349 1.00 93.94 88 ALA A CA 1
ATOM 724 C C . ALA A 1 88 ? 8.750 1.347 -10.848 1.00 93.94 88 ALA A C 1
ATOM 726 O O . ALA A 1 88 ? 9.371 1.553 -11.889 1.00 93.94 88 ALA A O 1
ATOM 727 N N . ILE A 1 89 ? 8.183 2.336 -10.152 1.00 95.88 89 ILE A N 1
ATOM 728 C CA . ILE A 1 89 ? 8.159 3.731 -10.598 1.00 95.88 89 ILE A CA 1
ATOM 729 C C . ILE A 1 89 ? 9.338 4.498 -9.983 1.00 95.88 89 ILE A C 1
ATOM 731 O O . ILE A 1 89 ? 9.553 4.390 -8.772 1.00 95.88 89 ILE A O 1
ATOM 735 N N . PRO A 1 90 ? 10.100 5.282 -10.773 1.00 95.12 90 PRO A N 1
ATOM 736 C CA . PRO A 1 90 ? 11.165 6.121 -10.233 1.00 95.12 90 PRO A CA 1
ATOM 737 C C . PRO A 1 90 ? 10.635 7.138 -9.219 1.00 95.12 90 PRO A C 1
ATOM 739 O O . PRO A 1 90 ? 9.566 7.722 -9.404 1.00 95.12 90 PRO A O 1
ATOM 742 N N . THR A 1 91 ? 11.410 7.376 -8.159 1.00 92.75 91 THR A N 1
ATOM 743 C CA . THR A 1 91 ? 11.011 8.225 -7.026 1.00 92.75 91 THR A CA 1
ATOM 744 C C . THR A 1 91 ? 10.626 9.644 -7.444 1.00 92.75 91 THR A C 1
ATOM 746 O O . THR A 1 91 ? 9.6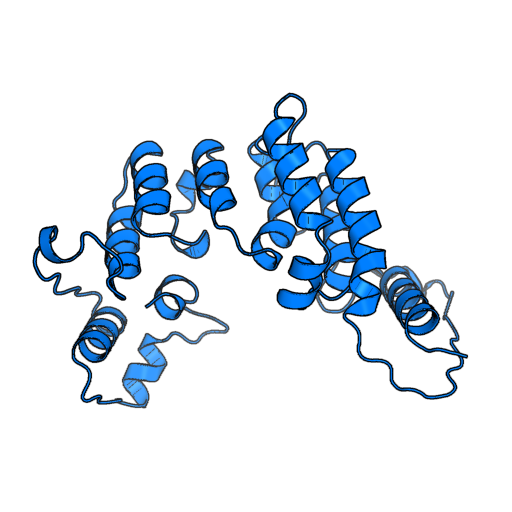95 10.199 -6.868 1.00 92.75 91 THR A O 1
ATOM 749 N N . ASP A 1 92 ? 11.276 10.200 -8.468 1.00 93.38 92 ASP A N 1
ATOM 750 C CA . ASP A 1 92 ? 11.025 11.567 -8.945 1.00 93.38 92 ASP A CA 1
ATOM 751 C C . ASP A 1 92 ? 9.591 11.761 -9.456 1.00 93.38 92 ASP A C 1
ATOM 753 O O . ASP A 1 92 ? 9.030 12.843 -9.331 1.00 93.38 92 ASP A O 1
ATOM 757 N N . PHE A 1 93 ? 8.959 10.696 -9.958 1.00 96.25 93 PHE A N 1
ATOM 758 C CA . PHE A 1 93 ? 7.572 10.724 -10.427 1.00 96.25 93 PHE A CA 1
ATOM 759 C C . PHE A 1 93 ? 6.555 10.417 -9.320 1.00 96.25 93 PHE A C 1
ATOM 761 O O . PHE A 1 93 ? 5.350 10.527 -9.538 1.00 96.25 93 PHE A O 1
ATOM 768 N N . MET A 1 94 ? 7.003 10.042 -8.117 1.00 95.06 94 MET A N 1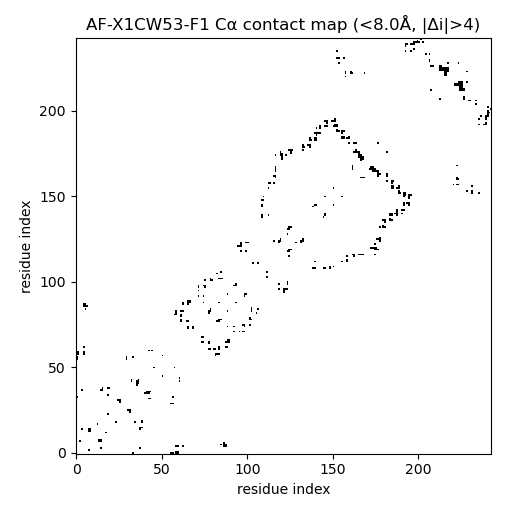
ATOM 769 C CA . MET A 1 94 ? 6.116 9.710 -6.993 1.00 95.06 94 MET A CA 1
ATOM 770 C C . MET A 1 94 ? 5.498 10.944 -6.319 1.00 95.06 94 MET A C 1
ATOM 772 O O . MET A 1 94 ? 4.673 10.790 -5.417 1.00 95.06 94 MET A O 1
ATOM 776 N N . THR A 1 95 ? 5.874 12.150 -6.741 1.00 94.06 95 THR A N 1
ATOM 777 C CA . THR A 1 95 ? 5.249 13.423 -6.350 1.00 94.06 95 THR A CA 1
ATOM 778 C C . THR A 1 95 ? 4.092 13.819 -7.273 1.00 94.06 95 THR A C 1
ATOM 780 O O . THR A 1 95 ? 3.330 14.723 -6.941 1.00 94.06 95 THR A O 1
ATOM 783 N N . GLU A 1 96 ? 3.922 13.136 -8.409 1.00 96.69 96 GLU A N 1
ATOM 784 C CA . GLU A 1 96 ? 2.938 13.490 -9.432 1.00 96.69 96 GLU A CA 1
ATOM 785 C C . GLU A 1 96 ? 1.563 12.876 -9.144 1.00 96.69 96 GLU A C 1
ATOM 787 O O . GLU A 1 96 ? 1.404 11.654 -9.048 1.00 96.69 96 GLU A O 1
ATOM 792 N N . LYS A 1 97 ? 0.530 13.723 -9.085 1.00 96.56 97 LYS A N 1
ATOM 793 C CA . LYS A 1 97 ? -0.865 13.301 -8.875 1.00 96.56 97 LYS A CA 1
ATOM 794 C C . LYS A 1 97 ? -1.351 12.311 -9.939 1.00 96.56 97 LYS A C 1
ATOM 796 O O . LYS A 1 97 ? -1.971 11.304 -9.602 1.00 96.56 97 LYS A O 1
ATOM 801 N N . ASP A 1 98 ? -1.034 12.571 -11.208 1.00 97.06 98 ASP A N 1
ATOM 802 C CA . ASP A 1 98 ? -1.486 11.759 -12.349 1.00 97.06 98 ASP A CA 1
ATOM 803 C C . ASP A 1 98 ? -0.903 10.337 -12.313 1.00 97.06 98 ASP A C 1
ATOM 805 O O . ASP A 1 98 ? -1.563 9.363 -12.680 1.00 97.06 98 ASP A O 1
ATOM 809 N N . VAL A 1 99 ? 0.327 10.202 -11.807 1.00 97.62 99 VAL A N 1
ATOM 810 C CA . VAL A 1 99 ? 1.004 8.911 -11.627 1.00 97.62 99 VAL A CA 1
ATOM 811 C C . VAL A 1 99 ? 0.301 8.094 -10.546 1.00 97.62 99 VAL A C 1
ATOM 813 O O . VAL A 1 99 ? 0.024 6.911 -10.747 1.00 97.62 99 VAL A O 1
ATOM 816 N N . TRP A 1 100 ? -0.057 8.719 -9.421 1.00 97.81 100 TRP A N 1
ATOM 817 C CA . TRP A 1 100 ? -0.831 8.052 -8.374 1.00 97.81 100 TRP A CA 1
ATOM 818 C C . TRP A 1 100 ? -2.236 7.662 -8.827 1.00 97.81 100 TRP A C 1
ATOM 820 O O . TRP A 1 100 ? -2.684 6.568 -8.482 1.00 97.81 100 TRP A O 1
ATOM 830 N N . ALA A 1 101 ? -2.903 8.500 -9.625 1.00 97.25 101 ALA A N 1
ATOM 831 C CA . ALA A 1 101 ? -4.204 8.174 -10.203 1.00 97.25 101 ALA A CA 1
ATOM 832 C C . ALA A 1 101 ? -4.117 6.919 -11.090 1.00 97.25 101 ALA A C 1
ATOM 834 O O . ALA A 1 101 ? -4.891 5.983 -10.908 1.00 97.25 101 ALA A O 1
ATOM 835 N N . ALA A 1 102 ? -3.110 6.842 -11.968 1.00 97.19 102 ALA A N 1
ATOM 836 C CA . ALA A 1 102 ? -2.883 5.666 -12.809 1.00 97.19 102 ALA A CA 1
ATOM 837 C C . ALA A 1 102 ? -2.559 4.403 -11.990 1.00 97.19 102 ALA A C 1
ATOM 839 O O . ALA A 1 102 ? -3.042 3.314 -12.300 1.00 97.19 102 ALA A O 1
ATOM 840 N N . LEU A 1 103 ? -1.760 4.530 -10.922 1.00 97.12 103 LEU A N 1
ATOM 841 C CA . LEU A 1 103 ? -1.464 3.412 -10.022 1.00 97.12 103 LEU A CA 1
ATOM 842 C C . LEU A 1 103 ? -2.720 2.916 -9.291 1.00 97.12 103 LEU A C 1
ATOM 844 O O . LEU A 1 103 ? -2.863 1.709 -9.080 1.00 97.12 103 LEU A O 1
ATOM 848 N N . LEU A 1 104 ? -3.610 3.828 -8.883 1.00 96.69 104 LEU A N 1
ATOM 849 C CA . LEU A 1 104 ? -4.801 3.525 -8.088 1.00 96.69 104 LEU A CA 1
ATOM 850 C C . LEU A 1 104 ? -5.767 2.574 -8.809 1.00 96.69 104 LEU A C 1
ATOM 852 O O . LEU A 1 104 ? -6.305 1.671 -8.154 1.00 96.69 104 LEU A O 1
ATOM 856 N N . GLU A 1 105 ? -5.916 2.717 -10.132 1.00 94.81 105 GLU A N 1
ATOM 857 C CA . GLU A 1 105 ? -6.837 1.935 -10.979 1.00 94.81 105 GLU A CA 1
ATOM 858 C C . GLU A 1 105 ? -6.730 0.419 -10.722 1.00 94.81 105 GLU A C 1
ATOM 860 O O . GLU A 1 105 ? -7.734 -0.282 -10.593 1.00 94.81 105 GLU A O 1
ATOM 865 N N . LYS A 1 106 ? -5.501 -0.100 -10.587 1.00 92.25 106 LYS A N 1
ATOM 866 C CA . LYS A 1 106 ? -5.225 -1.535 -10.370 1.00 92.25 106 LYS A CA 1
ATOM 867 C C . LYS A 1 106 ? -4.545 -1.832 -9.029 1.00 92.25 106 LYS A C 1
ATOM 869 O O . LYS A 1 106 ? -4.068 -2.947 -8.804 1.00 92.25 106 LYS A O 1
ATOM 874 N N . MET A 1 107 ? -4.501 -0.863 -8.113 1.00 94.06 107 MET A N 1
ATOM 875 C CA . MET A 1 107 ? -3.776 -1.007 -6.849 1.00 94.06 107 MET A CA 1
ATOM 876 C C . MET A 1 107 ? -4.405 -2.078 -5.936 1.00 94.06 107 MET A C 1
ATOM 878 O O . MET A 1 107 ? -5.591 -1.990 -5.604 1.00 94.06 107 MET A O 1
ATOM 882 N N . PRO A 1 108 ? -3.629 -3.059 -5.436 1.00 92.56 108 PRO A N 1
ATOM 883 C CA . PRO A 1 108 ? -4.121 -4.000 -4.433 1.00 92.56 108 PRO A CA 1
ATOM 884 C C . PRO A 1 108 ? -4.537 -3.296 -3.137 1.00 92.56 108 PRO A C 1
ATOM 886 O O . PRO A 1 108 ? -3.892 -2.341 -2.707 1.00 92.56 108 PRO A O 1
ATOM 889 N N . MET A 1 109 ? -5.560 -3.818 -2.459 1.00 92.50 109 MET A N 1
ATOM 890 C CA . MET A 1 109 ? -6.159 -3.198 -1.269 1.00 92.50 109 MET A CA 1
ATOM 891 C C . MET A 1 109 ? -5.149 -2.892 -0.153 1.00 92.50 109 MET A C 1
ATOM 893 O O . MET A 1 109 ? -5.096 -1.767 0.335 1.00 92.50 109 MET A O 1
ATOM 897 N N . THR A 1 110 ? -4.275 -3.840 0.196 1.00 9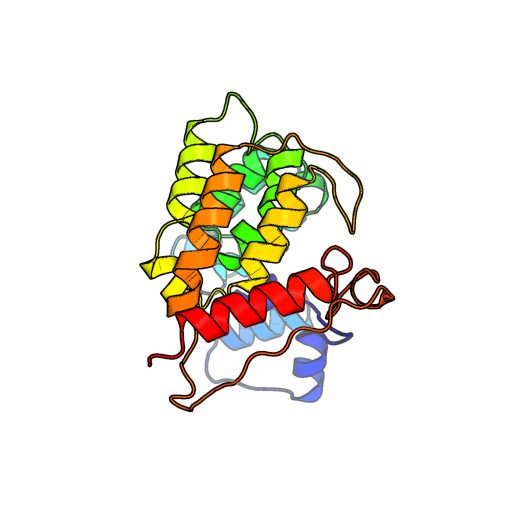2.31 110 THR A N 1
ATOM 898 C CA . THR A 1 110 ? -3.226 -3.616 1.207 1.00 92.31 110 THR A CA 1
ATOM 899 C C . THR A 1 110 ? -2.249 -2.507 0.801 1.00 92.31 110 THR A C 1
ATOM 901 O O . THR A 1 110 ? -1.731 -1.788 1.651 1.00 92.31 110 THR A O 1
ATOM 904 N N . ALA A 1 111 ? -1.958 -2.373 -0.498 1.00 93.38 111 ALA A N 1
ATOM 905 C CA . ALA A 1 111 ? -1.095 -1.308 -1.001 1.00 93.38 111 ALA A CA 1
ATOM 906 C C . ALA A 1 111 ? -1.808 0.050 -0.966 1.00 93.38 111 ALA A C 1
ATOM 908 O O . ALA A 1 111 ? -1.180 1.031 -0.581 1.00 93.38 111 A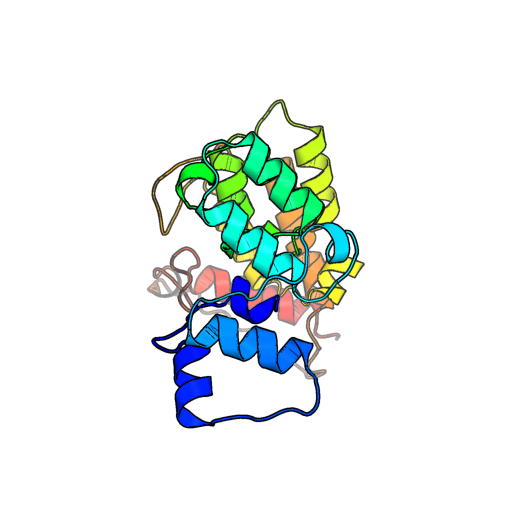LA A O 1
ATOM 909 N N . MET A 1 112 ? -3.101 0.083 -1.295 1.00 96.00 112 MET A N 1
ATOM 910 C CA . MET A 1 112 ? -3.934 1.284 -1.247 1.00 96.00 112 MET A CA 1
ATOM 911 C C . MET A 1 112 ? -4.032 1.839 0.175 1.00 96.00 112 MET A C 1
ATOM 913 O O . MET A 1 112 ? -3.655 2.985 0.397 1.00 96.00 112 MET A O 1
ATOM 917 N N . ILE A 1 113 ? -4.415 1.003 1.148 1.00 94.88 113 ILE A N 1
ATOM 918 C CA . ILE A 1 113 ? -4.550 1.389 2.565 1.00 94.88 113 ILE A CA 1
ATOM 919 C C . ILE A 1 113 ? -3.234 1.966 3.112 1.00 94.88 113 ILE A C 1
ATOM 921 O O . ILE A 1 113 ? -3.225 3.005 3.764 1.00 94.88 113 ILE A O 1
ATOM 925 N N . ARG A 1 114 ? -2.091 1.346 2.786 1.00 91.88 114 ARG A N 1
ATOM 926 C CA . ARG A 1 114 ? -0.770 1.819 3.236 1.0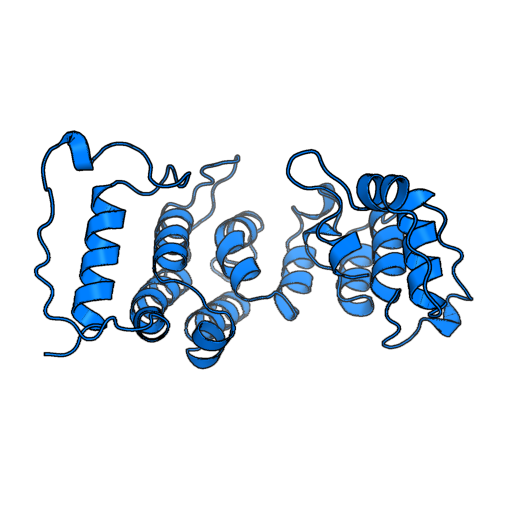0 91.88 114 ARG A CA 1
ATOM 927 C C . ARG A 1 114 ? -0.364 3.168 2.630 1.00 91.88 114 ARG A C 1
ATOM 929 O O . ARG A 1 114 ? 0.498 3.844 3.179 1.00 91.88 114 ARG A O 1
ATOM 936 N N . ASN A 1 115 ? -0.920 3.536 1.478 1.00 94.38 115 ASN A N 1
ATOM 937 C CA . ASN A 1 115 ? -0.509 4.719 0.723 1.00 94.38 115 ASN A CA 1
ATOM 938 C C . ASN A 1 115 ? -1.546 5.851 0.729 1.00 94.38 115 ASN A C 1
ATOM 940 O O . ASN A 1 115 ? -1.354 6.817 -0.005 1.00 94.38 115 ASN A O 1
ATOM 944 N N . LEU A 1 116 ? -2.589 5.788 1.565 1.00 95.88 116 LEU A N 1
ATOM 945 C CA . LEU A 1 116 ? -3.590 6.860 1.679 1.00 95.88 116 LEU A CA 1
ATOM 946 C C . LEU A 1 116 ? -2.947 8.221 1.972 1.00 95.88 116 LEU A C 1
ATOM 948 O O . LEU A 1 116 ? -3.224 9.186 1.268 1.00 95.88 116 LEU A O 1
ATOM 952 N N . GLY A 1 117 ? -2.003 8.279 2.917 1.00 94.06 117 GLY A N 1
ATOM 953 C CA . GLY A 1 117 ? -1.274 9.516 3.214 1.00 94.06 117 GLY A CA 1
ATOM 954 C C . GLY A 1 117 ? -0.447 10.028 2.030 1.00 94.06 117 GLY A C 1
ATOM 955 O O . GLY A 1 117 ? -0.442 11.220 1.755 1.00 94.06 117 GLY A O 1
ATOM 956 N N . ASN A 1 118 ? 0.196 9.143 1.258 1.00 94.12 118 ASN A N 1
ATOM 957 C CA . ASN A 1 118 ? 0.937 9.557 0.058 1.00 94.12 118 ASN A CA 1
ATOM 958 C C . ASN A 1 118 ? 0.003 10.119 -1.024 1.00 94.12 118 ASN A C 1
ATOM 960 O O . ASN A 1 118 ? 0.343 11.113 -1.657 1.00 94.12 118 ASN A O 1
ATOM 964 N N . MET A 1 119 ? -1.179 9.522 -1.202 1.00 96.31 119 MET A N 1
ATOM 965 C CA . MET A 1 119 ? -2.203 10.042 -2.112 1.00 96.31 119 MET A CA 1
ATOM 966 C C . MET A 1 119 ? -2.806 11.366 -1.611 1.00 96.31 119 MET A C 1
ATOM 968 O O . MET A 1 119 ? -3.148 12.219 -2.427 1.00 96.31 119 MET A O 1
ATOM 972 N N . GLY A 1 120 ? -2.883 11.576 -0.293 1.00 95.25 120 GLY A N 1
ATOM 973 C CA . GLY A 1 120 ? -3.224 12.871 0.304 1.00 95.25 120 GLY A CA 1
ATOM 974 C C . GLY A 1 120 ? -2.173 13.944 0.006 1.00 95.25 120 GLY A C 1
ATOM 975 O O . GLY A 1 120 ? -2.509 15.011 -0.497 1.00 95.25 120 GLY A O 1
ATOM 976 N N . LYS A 1 121 ? -0.885 13.632 0.208 1.00 93.50 121 LYS A N 1
ATOM 977 C CA . LYS A 1 121 ? 0.238 14.565 -0.024 1.00 93.50 121 LYS A CA 1
ATOM 978 C C . LYS A 1 121 ? 0.300 15.111 -1.447 1.00 93.50 121 LYS A C 1
ATOM 980 O O . LYS A 1 121 ? 0.607 16.280 -1.639 1.00 93.50 121 LYS A O 1
ATOM 985 N N . VAL A 1 122 ? 0.030 14.272 -2.447 1.00 94.75 122 VAL A N 1
ATOM 986 C CA . VAL A 1 122 ? 0.028 14.691 -3.863 1.00 94.75 122 VAL A CA 1
ATOM 987 C C . VAL A 1 122 ? -1.297 15.335 -4.296 1.00 94.75 122 VAL A C 1
ATOM 989 O O . VAL A 1 122 ? -1.492 15.614 -5.477 1.00 94.75 122 VAL A O 1
ATOM 992 N N . GLY A 1 123 ? -2.246 15.527 -3.373 1.00 94.69 123 GLY A N 1
ATOM 993 C CA . GLY A 1 123 ? -3.555 16.114 -3.661 1.00 94.69 123 GLY A CA 1
ATOM 994 C C . GLY A 1 123 ? -4.480 15.214 -4.487 1.00 94.69 123 GLY A C 1
ATOM 995 O O . GLY A 1 123 ? -5.398 15.709 -5.150 1.00 94.69 123 GLY A O 1
ATOM 996 N N . LEU A 1 124 ? -4.238 13.896 -4.506 1.00 96.62 124 LEU A N 1
ATOM 997 C CA . LEU A 1 124 ? -5.151 12.932 -5.123 1.00 96.62 124 LEU A CA 1
ATOM 998 C C . LEU A 1 124 ? -6.366 12.694 -4.220 1.00 96.62 124 LEU A C 1
ATOM 1000 O O . LEU A 1 124 ? -7.491 12.756 -4.708 1.00 96.62 124 LEU A O 1
ATOM 1004 N N . LEU A 1 125 ? -6.137 12.485 -2.921 1.00 96.44 125 LEU A N 1
ATOM 1005 C CA . LEU A 1 125 ? -7.177 12.440 -1.890 1.00 96.44 125 LEU A CA 1
ATOM 1006 C C . LEU A 1 125 ? -7.231 13.791 -1.178 1.00 96.44 125 LEU A C 1
ATOM 1008 O O . LEU A 1 125 ? -6.552 13.986 -0.175 1.00 96.44 125 LEU A O 1
ATOM 1012 N N . ALA A 1 126 ? -7.989 14.724 -1.744 1.00 93.81 126 ALA A N 1
ATOM 1013 C CA . ALA A 1 126 ? -8.126 16.084 -1.237 1.00 93.81 126 ALA A CA 1
ATOM 1014 C C . ALA A 1 126 ? -9.525 16.640 -1.553 1.00 93.81 126 ALA A C 1
ATOM 1016 O O . ALA A 1 126 ? -10.161 16.164 -2.508 1.00 93.81 126 ALA A O 1
ATOM 1017 N N . PRO A 1 127 ? -9.991 17.665 -0.812 1.00 88.94 127 PRO A N 1
ATOM 1018 C CA . PRO A 1 127 ? -11.230 18.360 -1.133 1.00 88.94 127 PRO A CA 1
ATOM 1019 C C . PRO A 1 127 ? -11.267 18.827 -2.594 1.00 88.94 127 PRO A C 1
ATOM 1021 O O . PRO A 1 127 ? -10.294 19.360 -3.126 1.00 88.94 127 PRO A O 1
ATOM 1024 N N . GLY A 1 128 ? -12.396 18.593 -3.265 1.00 88.94 128 GLY A N 1
ATOM 1025 C CA . GLY A 1 128 ? -12.580 18.892 -4.690 1.00 88.94 128 GLY A CA 1
ATOM 1026 C C . GLY A 1 128 ? -12.289 17.726 -5.641 1.00 88.94 128 GLY A C 1
ATOM 1027 O O . GLY A 1 128 ? -12.691 17.797 -6.798 1.00 88.94 128 GLY A O 1
ATOM 1028 N N . ASN A 1 129 ? -11.678 16.628 -5.173 1.00 93.44 129 ASN A N 1
ATOM 1029 C CA . ASN A 1 129 ? -11.507 15.395 -5.956 1.00 93.44 129 ASN A CA 1
ATOM 1030 C C . ASN A 1 129 ? -12.440 14.266 -5.480 1.00 93.44 129 ASN A C 1
ATOM 1032 O O . ASN A 1 129 ? -12.011 13.147 -5.189 1.00 93.44 129 ASN A O 1
ATOM 1036 N N . TRP A 1 130 ? -13.729 14.588 -5.356 1.00 95.12 130 TRP A N 1
ATOM 1037 C CA . TRP A 1 130 ? -14.717 13.753 -4.667 1.00 95.12 130 TRP A CA 1
ATOM 1038 C C . TRP A 1 130 ? -14.996 12.413 -5.342 1.00 95.12 130 TRP A C 1
ATOM 1040 O O . TRP A 1 130 ? -15.303 11.449 -4.651 1.00 95.12 130 TRP A O 1
ATOM 1050 N N . GLU A 1 131 ? -14.842 12.319 -6.663 1.00 96.19 131 GLU A N 1
ATOM 1051 C CA . GLU A 1 131 ? -15.006 11.054 -7.387 1.00 96.19 131 GLU A CA 1
ATOM 1052 C C . GLU A 1 131 ? -13.959 10.020 -6.946 1.00 96.19 131 GLU A C 1
ATOM 1054 O O . GLU A 1 131 ? -14.307 8.898 -6.579 1.00 96.19 131 GLU A O 1
ATOM 1059 N N . VAL A 1 132 ? -12.684 10.421 -6.878 1.00 96.62 132 VAL A N 1
ATOM 1060 C CA . VAL A 1 132 ? -11.593 9.544 -6.424 1.00 96.62 132 VAL A CA 1
ATOM 1061 C C . VAL A 1 132 ? -11.732 9.219 -4.937 1.00 96.62 132 VAL A C 1
ATOM 1063 O O . VAL A 1 132 ? -11.524 8.075 -4.532 1.00 96.62 132 VAL A O 1
ATOM 1066 N N . VAL A 1 133 ? -12.115 10.201 -4.114 1.00 97.19 133 VAL A N 1
ATOM 1067 C CA . VAL A 1 133 ? -12.389 9.984 -2.683 1.00 97.19 133 VAL A CA 1
ATOM 1068 C C . VAL A 1 133 ? -13.497 8.946 -2.499 1.00 97.19 133 VAL A C 1
ATOM 1070 O O . VAL A 1 133 ? -13.313 7.987 -1.750 1.00 97.19 133 VAL A O 1
ATOM 1073 N N . ALA A 1 134 ? -14.611 9.090 -3.219 1.00 96.88 134 ALA A N 1
ATOM 1074 C CA . ALA A 1 134 ? -15.735 8.164 -3.156 1.00 96.88 134 ALA A CA 1
ATOM 1075 C C . ALA A 1 134 ? -15.347 6.759 -3.639 1.00 96.88 134 ALA A C 1
ATOM 1077 O O . ALA A 1 134 ? -15.710 5.771 -2.998 1.00 96.88 134 ALA A O 1
ATOM 1078 N N . GLU A 1 135 ? -14.563 6.647 -4.718 1.00 96.38 135 GLU A N 1
ATOM 1079 C CA . GLU A 1 135 ? -14.057 5.358 -5.202 1.00 96.38 135 GLU A CA 1
ATOM 1080 C C . GLU A 1 135 ? -13.200 4.659 -4.135 1.00 96.38 135 GLU A C 1
ATOM 1082 O O . GLU A 1 135 ? -13.389 3.471 -3.848 1.00 96.38 135 GLU A O 1
ATOM 1087 N N . VAL A 1 136 ? -12.269 5.390 -3.515 1.00 97.12 136 VAL A N 1
ATOM 1088 C CA . VAL A 1 136 ? -11.382 4.843 -2.481 1.00 97.12 136 VAL A CA 1
ATOM 1089 C C . VAL A 1 136 ? -12.166 4.462 -1.227 1.00 97.12 136 VAL A C 1
ATOM 1091 O O . VAL A 1 136 ? -11.981 3.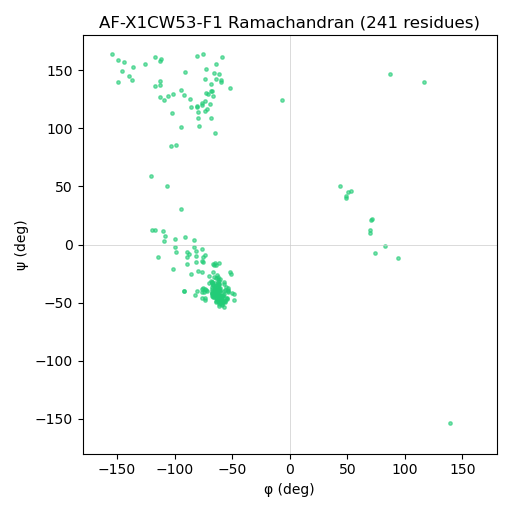346 -0.734 1.00 97.12 136 VAL A O 1
ATOM 1094 N N . ALA A 1 137 ? -13.074 5.318 -0.750 1.00 96.88 137 ALA A N 1
ATOM 1095 C CA . ALA A 1 137 ? -13.954 5.026 0.383 1.00 96.88 137 ALA A CA 1
ATOM 1096 C C . ALA A 1 137 ? -14.776 3.752 0.138 1.00 96.88 137 ALA A C 1
ATOM 1098 O O . ALA A 1 137 ? -14.747 2.818 0.945 1.00 96.88 137 ALA A O 1
ATOM 1099 N N . HIS A 1 138 ? -15.420 3.658 -1.029 1.00 95.88 138 HIS A N 1
ATOM 1100 C CA . HIS A 1 138 ? -16.203 2.490 -1.421 1.00 95.88 138 HIS A CA 1
ATOM 1101 C C . HIS A 1 138 ? -15.347 1.218 -1.453 1.00 95.88 138 HIS A C 1
ATOM 1103 O O . HIS A 1 138 ? -15.743 0.176 -0.929 1.00 95.88 138 HIS A O 1
ATOM 1109 N N . ARG A 1 139 ? -14.134 1.289 -2.018 1.00 94.94 139 ARG A N 1
ATOM 1110 C CA . ARG A 1 139 ? -13.207 0.149 -2.044 1.00 94.94 139 ARG A CA 1
ATOM 1111 C C . ARG A 1 139 ? -12.804 -0.289 -0.641 1.00 94.94 139 ARG A C 1
ATOM 1113 O O . ARG A 1 139 ? -12.766 -1.493 -0.412 1.00 94.94 139 ARG A O 1
ATOM 1120 N N . ILE A 1 140 ? -12.505 0.641 0.268 1.00 95.12 140 ILE A N 1
ATOM 1121 C CA . ILE A 1 140 ? -12.136 0.344 1.664 1.00 95.12 140 ILE A CA 1
ATOM 1122 C C . ILE A 1 140 ? -13.288 -0.355 2.392 1.00 95.12 140 ILE A C 1
ATOM 1124 O O . ILE A 1 140 ? -13.052 -1.320 3.110 1.00 95.12 140 ILE A O 1
ATOM 1128 N N . GLN A 1 141 ? -14.529 0.071 2.161 1.00 92.75 141 GLN A N 1
ATOM 1129 C CA . GLN A 1 141 ? -15.713 -0.478 2.826 1.00 92.75 141 GLN A CA 1
ATOM 1130 C C . GLN A 1 141 ? -16.249 -1.780 2.209 1.00 92.75 141 GLN A C 1
ATOM 1132 O O . GLN A 1 141 ? -17.191 -2.368 2.759 1.00 92.75 141 GLN A O 1
ATOM 1137 N N . TYR A 1 142 ? -15.687 -2.232 1.085 1.00 91.94 142 TYR A N 1
ATOM 1138 C CA . TYR A 1 142 ? -16.168 -3.405 0.361 1.00 91.94 142 TYR A CA 1
ATOM 1139 C C . TYR A 1 142 ? -15.711 -4.711 1.026 1.00 91.94 142 TYR A C 1
ATOM 1141 O O . TYR A 1 142 ? -14.574 -5.169 0.870 1.00 91.94 142 TYR A O 1
ATOM 1149 N N . GLU A 1 143 ? -16.636 -5.323 1.759 1.00 87.06 143 GLU A N 1
ATOM 1150 C CA . GLU A 1 143 ? -16.391 -6.431 2.682 1.00 87.06 143 GLU A CA 1
ATOM 1151 C C . GLU A 1 143 ? -15.770 -7.667 2.019 1.00 87.06 143 GLU A C 1
ATOM 1153 O O . GLU A 1 143 ? -14.773 -8.198 2.507 1.00 87.06 143 GLU A O 1
ATOM 1158 N N . GLU A 1 144 ? -16.274 -8.085 0.855 1.00 88.38 144 GLU A N 1
ATOM 1159 C CA . GLU A 1 144 ? -15.724 -9.247 0.146 1.00 88.38 144 GLU A CA 1
ATOM 1160 C C . GLU A 1 144 ? -14.259 -9.037 -0.264 1.00 88.38 144 GLU A C 1
ATOM 1162 O O . GLU A 1 144 ? -13.457 -9.975 -0.248 1.00 88.38 144 GLU A O 1
ATOM 1167 N N . ARG A 1 145 ? -13.868 -7.796 -0.597 1.00 87.94 145 ARG A N 1
ATOM 1168 C CA . ARG A 1 145 ? -12.464 -7.479 -0.903 1.00 87.94 145 ARG A CA 1
ATOM 1169 C C . ARG A 1 145 ? -11.610 -7.460 0.352 1.00 87.94 145 ARG A C 1
ATOM 1171 O O . ARG A 1 145 ? -10.488 -7.957 0.274 1.00 87.94 145 ARG A O 1
ATOM 1178 N N . LEU A 1 146 ? -12.120 -6.952 1.477 1.00 87.44 146 LEU A N 1
ATOM 1179 C CA . LEU A 1 146 ? -11.421 -7.009 2.766 1.00 87.44 146 LEU A CA 1
ATOM 1180 C C . LEU A 1 146 ? -11.142 -8.464 3.169 1.00 87.44 146 LEU A C 1
ATOM 1182 O O . LEU A 1 146 ? -9.989 -8.799 3.460 1.00 87.44 146 LEU A O 1
ATOM 1186 N N . LYS A 1 147 ? -12.163 -9.331 3.079 1.00 86.75 147 LYS A N 1
ATOM 1187 C CA . LYS A 1 147 ? -12.080 -10.783 3.315 1.00 86.75 147 LYS A CA 1
ATOM 1188 C C . LYS A 1 147 ? -11.047 -11.435 2.396 1.00 86.75 147 LYS A C 1
ATOM 1190 O O . LYS A 1 147 ? -10.087 -12.054 2.858 1.00 86.75 147 LYS A O 1
ATOM 1195 N N . LYS A 1 148 ? -11.168 -11.227 1.080 1.00 89.38 148 LYS A N 1
ATOM 1196 C CA . LYS A 1 148 ? -10.259 -11.813 0.078 1.00 89.38 148 LYS A CA 1
ATOM 1197 C C . LYS A 1 148 ? -8.809 -11.345 0.231 1.00 89.38 148 LYS A C 1
ATOM 1199 O O . LYS A 1 148 ? -7.888 -12.124 -0.006 1.00 89.38 148 LYS A O 1
ATOM 1204 N N . ALA A 1 149 ? -8.596 -10.089 0.619 1.00 88.75 149 ALA A N 1
ATOM 1205 C CA . ALA A 1 149 ? -7.268 -9.526 0.851 1.00 88.75 149 ALA A CA 1
ATOM 1206 C C . ALA A 1 149 ? -6.698 -9.848 2.245 1.00 88.75 149 ALA A C 1
ATOM 1208 O O . ALA A 1 149 ? -5.556 -9.471 2.514 1.00 88.75 149 ALA A O 1
ATOM 1209 N N . ARG A 1 150 ? -7.459 -10.547 3.108 1.00 88.44 150 ARG A N 1
ATOM 1210 C CA . ARG A 1 150 ? -7.083 -10.920 4.483 1.00 88.44 150 ARG A CA 1
ATOM 1211 C C . ARG A 1 150 ? -6.580 -9.723 5.291 1.00 88.44 150 ARG A C 1
ATOM 1213 O O . ARG A 1 150 ? -5.540 -9.778 5.948 1.00 88.44 150 ARG A O 1
ATOM 1220 N N . ILE A 1 151 ? -7.291 -8.601 5.189 1.00 89.69 151 ILE A N 1
ATOM 1221 C CA . ILE A 1 151 ? -6.920 -7.390 5.920 1.00 89.69 151 ILE A CA 1
ATOM 1222 C C . ILE A 1 151 ? -7.266 -7.586 7.396 1.00 89.69 151 ILE A C 1
ATOM 1224 O O . ILE A 1 151 ? -8.435 -7.714 7.750 1.00 89.69 151 ILE A O 1
ATOM 1228 N N . HIS A 1 152 ? -6.237 -7.604 8.244 1.00 88.94 152 HIS A N 1
ATOM 1229 C CA . HIS A 1 152 ? -6.397 -7.650 9.695 1.00 88.94 152 HIS A CA 1
ATOM 1230 C C . HIS A 1 152 ? -6.869 -6.288 10.247 1.00 88.94 152 HIS A C 1
ATOM 1232 O O . HIS A 1 152 ? -6.351 -5.261 9.792 1.00 88.94 152 HIS A O 1
ATOM 1238 N N . PRO A 1 153 ? -7.749 -6.249 11.265 1.00 90.75 153 PRO A N 1
ATOM 1239 C CA . PRO A 1 153 ? -8.255 -5.005 11.858 1.00 90.75 153 PRO A CA 1
ATOM 1240 C C . PRO A 1 153 ? -7.167 -4.028 12.325 1.00 90.75 153 PRO A C 1
ATOM 1242 O O . PRO A 1 153 ? -7.259 -2.834 12.059 1.00 90.75 153 PRO A O 1
ATOM 1245 N N . ILE A 1 154 ? -6.073 -4.521 12.922 1.00 89.50 154 ILE A N 1
ATOM 1246 C CA . ILE A 1 154 ? -4.931 -3.670 13.326 1.00 89.50 154 ILE A CA 1
ATOM 1247 C C . ILE A 1 154 ? -4.373 -2.850 12.151 1.00 89.50 154 ILE A C 1
ATOM 1249 O O . ILE A 1 154 ? -3.995 -1.699 12.339 1.00 89.50 154 ILE A O 1
ATOM 1253 N N . ASN A 1 155 ? -4.344 -3.401 10.932 1.00 89.56 155 ASN A N 1
ATOM 1254 C CA . ASN A 1 155 ? -3.835 -2.663 9.773 1.00 89.56 155 ASN A CA 1
ATOM 1255 C C . ASN A 1 155 ? -4.745 -1.484 9.401 1.00 89.56 155 ASN A C 1
ATOM 1257 O O . ASN A 1 155 ? -4.254 -0.471 8.907 1.00 89.56 155 ASN A O 1
ATOM 1261 N N . LEU A 1 156 ? -6.054 -1.618 9.628 1.00 93.06 156 LEU A N 1
ATOM 1262 C CA . LEU A 1 156 ? -7.026 -0.550 9.401 1.00 93.06 156 LEU A CA 1
ATOM 1263 C C . LEU A 1 156 ? -6.958 0.494 10.507 1.00 93.06 156 LEU A C 1
ATOM 1265 O O . LEU A 1 156 ? -6.939 1.674 10.190 1.00 93.06 156 LEU A O 1
ATOM 1269 N N . LEU A 1 157 ? -6.809 0.080 11.767 1.00 92.00 157 LEU A N 1
ATOM 1270 C CA . LEU A 1 157 ? -6.586 1.002 12.884 1.00 92.00 157 LEU A CA 1
ATOM 1271 C C . LEU A 1 157 ? -5.303 1.822 12.696 1.00 92.00 157 LEU A C 1
ATOM 1273 O O . LEU A 1 157 ? -5.298 3.037 12.873 1.00 92.00 157 LEU A O 1
ATOM 1277 N N . ALA A 1 158 ? -4.219 1.164 12.281 1.00 90.56 158 ALA A N 1
ATOM 1278 C CA . ALA A 1 158 ? -2.965 1.818 11.936 1.00 90.56 158 ALA A CA 1
ATOM 1279 C C . ALA A 1 158 ? -3.162 2.861 10.827 1.00 90.56 158 ALA A C 1
ATOM 1281 O O . ALA A 1 158 ? -2.718 4.000 10.952 1.00 90.56 158 ALA A O 1
ATOM 1282 N N . ALA A 1 159 ? -3.850 2.478 9.748 1.00 92.88 159 ALA A N 1
ATOM 1283 C CA . ALA A 1 159 ? -4.135 3.380 8.641 1.00 92.88 159 ALA A CA 1
ATOM 1284 C C . ALA A 1 159 ? -5.054 4.539 9.047 1.00 92.88 159 ALA A C 1
ATOM 1286 O O . ALA A 1 159 ? -4.795 5.662 8.630 1.00 92.88 159 ALA A O 1
ATOM 1287 N N . LEU A 1 160 ? -6.070 4.283 9.876 1.00 93.75 160 LEU A N 1
ATOM 1288 C CA . LEU A 1 160 ? -6.993 5.277 10.424 1.00 93.75 160 LEU A CA 1
ATOM 1289 C C . LEU A 1 160 ? -6.230 6.337 11.213 1.00 93.75 160 LEU A C 1
ATOM 1291 O O . LEU A 1 160 ? -6.359 7.524 10.925 1.00 93.75 160 LEU A O 1
ATOM 1295 N N . LYS A 1 161 ? -5.374 5.906 12.146 1.00 90.75 161 LYS A N 1
ATOM 1296 C CA . LYS A 1 161 ? -4.581 6.816 12.974 1.00 90.75 161 LYS A CA 1
ATOM 1297 C C . LYS A 1 161 ? -3.600 7.635 12.139 1.00 90.75 161 LYS A C 1
ATOM 1299 O O . LYS A 1 161 ? -3.588 8.856 12.236 1.00 90.75 161 LYS A O 1
ATOM 1304 N N . ILE A 1 162 ? -2.833 6.981 11.261 1.00 90.75 162 ILE A N 1
ATOM 1305 C CA . ILE A 1 162 ? -1.867 7.678 10.400 1.00 90.75 162 ILE A CA 1
ATOM 1306 C C . ILE A 1 162 ? -2.579 8.672 9.482 1.00 90.75 162 ILE A C 1
ATOM 1308 O O . ILE A 1 162 ? -2.174 9.827 9.413 1.00 90.75 162 ILE A O 1
ATOM 1312 N N . TYR A 1 163 ? -3.613 8.231 8.757 1.00 93.69 163 TYR A N 1
ATOM 1313 C CA . TYR A 1 163 ? -4.309 9.072 7.785 1.00 93.69 163 TYR A CA 1
ATOM 1314 C C . TYR A 1 163 ? -5.029 10.245 8.453 1.00 93.69 163 TYR A C 1
ATOM 1316 O O . TYR A 1 163 ? -4.922 11.363 7.953 1.00 93.69 163 TYR A O 1
ATOM 1324 N N . GLY A 1 164 ? -5.696 10.001 9.586 1.00 92.00 164 GLY A N 1
ATOM 1325 C CA . GLY A 1 164 ? -6.415 11.016 10.355 1.00 92.00 164 GLY A CA 1
ATOM 1326 C C . GLY A 1 164 ? -5.510 12.067 11.002 1.00 92.00 164 GLY A C 1
ATOM 1327 O O . GLY A 1 164 ? -5.901 13.226 11.075 1.00 92.00 164 GLY A O 1
ATOM 1328 N N . GLU A 1 165 ? -4.285 11.711 11.409 1.00 89.19 165 GLU A N 1
ATOM 1329 C CA . GLU A 1 165 ? -3.309 12.685 11.928 1.00 89.19 165 GLU A CA 1
ATOM 1330 C C . GLU A 1 165 ? -2.813 13.681 10.864 1.00 89.19 165 GLU A C 1
ATOM 1332 O O . GLU A 1 165 ? -2.225 14.702 11.217 1.00 89.19 165 GLU A O 1
ATOM 1337 N N . GLY A 1 166 ? -3.004 13.393 9.570 1.00 86.94 166 GLY A N 1
ATOM 1338 C CA . GLY A 1 166 ? -2.630 14.313 8.492 1.00 86.94 166 GLY A CA 1
ATOM 1339 C C . GLY A 1 166 ? -1.122 14.494 8.300 1.00 86.94 166 GLY A C 1
ATOM 1340 O O . GLY A 1 166 ? -0.704 15.411 7.601 1.00 86.94 166 GLY A O 1
ATOM 1341 N N . ARG A 1 167 ? -0.276 13.653 8.909 1.00 83.06 167 ARG A N 1
ATOM 1342 C CA . ARG A 1 167 ? 1.188 13.812 8.871 1.00 83.06 167 ARG A CA 1
ATOM 1343 C C . ARG A 1 167 ? 1.933 12.499 8.699 1.00 83.06 167 ARG A C 1
ATOM 1345 O O . ARG A 1 167 ? 1.554 11.445 9.210 1.00 83.06 167 ARG A O 1
ATOM 1352 N N . GLY A 1 168 ? 3.047 12.559 7.973 1.00 76.06 168 GLY A N 1
ATOM 1353 C CA . GLY A 1 168 ? 3.910 11.402 7.765 1.00 76.06 168 GLY A CA 1
ATOM 1354 C C . GLY A 1 168 ? 4.711 11.058 9.019 1.00 76.06 168 GLY A C 1
ATOM 1355 O O . GLY A 1 168 ? 5.485 11.876 9.497 1.00 76.06 168 GLY A O 1
ATOM 1356 N N . TYR A 1 169 ? 4.586 9.825 9.514 1.00 67.81 169 TYR A N 1
ATOM 1357 C CA . TYR A 1 169 ? 5.320 9.396 10.712 1.00 67.81 169 TYR A CA 1
ATOM 1358 C C . TYR A 1 169 ? 6.778 8.990 10.416 1.00 67.81 169 TYR A C 1
ATOM 1360 O O . TYR A 1 169 ? 7.691 9.310 11.167 1.00 67.81 169 TYR A O 1
ATOM 1368 N N . LEU A 1 170 ? 7.018 8.295 9.295 1.00 65.69 170 LEU A N 1
ATOM 1369 C CA . LEU A 1 170 ? 8.356 7.827 8.881 1.00 65.69 170 LEU A CA 1
ATOM 1370 C C . LEU A 1 170 ? 9.035 8.736 7.841 1.00 65.69 170 LEU A C 1
ATOM 1372 O O . LEU A 1 170 ? 10.179 8.503 7.462 1.00 65.69 170 LEU A O 1
ATOM 1376 N N . GLY A 1 171 ? 8.335 9.750 7.334 1.00 64.62 171 GLY A N 1
ATOM 1377 C CA . GLY A 1 171 ? 8.838 10.631 6.283 1.00 64.62 171 GLY A CA 1
ATOM 1378 C C . GLY A 1 171 ? 8.175 11.999 6.335 1.00 64.62 171 GLY A C 1
ATOM 1379 O O . GLY A 1 171 ? 7.133 12.163 6.957 1.00 64.62 171 GLY A O 1
ATOM 1380 N N . LYS A 1 172 ? 8.765 12.981 5.654 1.00 66.00 172 LYS A N 1
ATOM 1381 C CA . LYS A 1 172 ? 8.277 14.366 5.664 1.00 66.00 172 LYS A CA 1
ATOM 1382 C C . LYS A 1 172 ? 6.985 14.519 4.853 1.00 66.00 172 LYS A C 1
ATOM 1384 O O . LYS A 1 172 ? 6.753 13.782 3.888 1.00 66.00 172 LYS A O 1
ATOM 1389 N N . GLY A 1 173 ? 6.157 15.482 5.237 1.00 76.69 173 GLY A N 1
ATOM 1390 C CA . GLY A 1 173 ? 4.990 15.922 4.480 1.00 76.69 173 GLY A CA 1
ATOM 1391 C C . GLY A 1 173 ? 3.681 15.687 5.217 1.00 76.69 173 GLY A C 1
ATOM 1392 O O . GLY A 1 173 ? 3.475 14.623 5.810 1.00 76.69 173 GLY A O 1
ATOM 1393 N N . ASP A 1 174 ? 2.818 16.679 5.079 1.00 88.81 174 ASP A N 1
ATOM 1394 C CA . ASP A 1 174 ? 1.498 16.758 5.678 1.00 88.81 174 ASP A CA 1
ATOM 1395 C C . ASP A 1 174 ? 0.438 16.675 4.577 1.00 88.81 174 ASP A C 1
ATOM 1397 O O . ASP A 1 174 ? 0.715 16.917 3.398 1.00 88.81 174 ASP A O 1
ATOM 1401 N N . TRP A 1 175 ? -0.767 16.278 4.953 1.00 93.50 175 TRP A N 1
ATOM 1402 C CA . TRP A 1 175 ? -1.940 16.264 4.096 1.00 93.50 175 TRP A CA 1
ATOM 1403 C C . TRP A 1 175 ? -3.169 16.641 4.912 1.00 93.50 175 TRP A C 1
ATOM 1405 O O . TRP A 1 175 ? -3.219 16.468 6.127 1.00 93.50 175 TRP A O 1
ATOM 1415 N N . GLU A 1 176 ? -4.189 17.128 4.221 1.00 92.44 176 GLU A N 1
ATOM 1416 C CA . GLU A 1 176 ? -5.503 17.318 4.815 1.00 92.44 176 GLU A CA 1
ATOM 1417 C C . GLU A 1 176 ? -6.230 15.967 4.841 1.00 92.44 176 GLU A C 1
ATOM 1419 O O . GLU A 1 176 ? -6.428 15.333 3.800 1.00 92.44 176 GLU A O 1
ATOM 1424 N N . ALA A 1 177 ? -6.562 15.478 6.037 1.00 94.00 177 ALA A N 1
ATOM 1425 C CA . ALA A 1 177 ? -7.303 14.234 6.187 1.00 94.00 177 ALA A CA 1
ATOM 1426 C C . ALA A 1 177 ? -8.739 14.426 5.684 1.00 94.00 177 ALA A C 1
ATOM 1428 O O . ALA A 1 177 ? -9.476 15.267 6.194 1.00 94.00 177 ALA A O 1
ATOM 1429 N N . VAL A 1 178 ? -9.138 13.630 4.692 1.00 96.06 178 VAL A N 1
ATOM 1430 C CA . VAL A 1 178 ? -10.491 13.679 4.131 1.00 96.06 178 VAL A CA 1
ATOM 1431 C C . VAL A 1 178 ? -11.445 12.888 5.040 1.00 96.06 178 VAL A C 1
ATOM 1433 O O . VAL A 1 178 ? -11.225 11.679 5.198 1.00 96.06 178 VAL A O 1
ATOM 1436 N N . PRO A 1 179 ? -12.488 13.515 5.626 1.00 95.19 179 PRO A N 1
ATOM 1437 C CA . PRO A 1 179 ? -13.394 12.860 6.575 1.00 95.19 179 PRO A CA 1
ATOM 1438 C C . PRO A 1 179 ? -14.007 11.563 6.040 1.00 95.19 179 PRO A C 1
ATOM 1440 O O . PRO A 1 179 ? -14.003 10.551 6.729 1.00 95.19 179 PRO A O 1
ATOM 1443 N N . GLU A 1 180 ? -14.412 11.532 4.771 1.00 96.56 180 GLU A N 1
ATOM 1444 C CA . GLU A 1 180 ? -15.032 10.360 4.146 1.00 96.56 180 GLU A CA 1
ATOM 1445 C C . GLU A 1 180 ? -14.101 9.138 4.111 1.00 96.56 180 GLU A C 1
ATOM 1447 O O . GLU A 1 180 ? -14.556 7.998 4.204 1.00 96.56 180 GLU A O 1
ATOM 1452 N N . ILE A 1 181 ? -12.786 9.350 3.993 1.00 97.19 181 ILE A N 1
ATOM 1453 C CA . ILE A 1 181 ? -11.800 8.263 4.048 1.00 97.19 181 ILE A CA 1
ATOM 1454 C C . ILE A 1 181 ? -11.587 7.799 5.492 1.00 97.19 181 ILE A C 1
ATOM 1456 O O . ILE A 1 181 ? -11.431 6.599 5.725 1.00 97.19 181 ILE A O 1
ATOM 1460 N N . VAL A 1 182 ? -11.585 8.725 6.454 1.00 96.69 182 VAL A N 1
ATOM 1461 C CA . VAL A 1 182 ? -11.494 8.413 7.889 1.00 96.69 182 VAL A CA 1
ATOM 1462 C C . VAL A 1 182 ? -12.694 7.560 8.311 1.00 96.69 182 VAL A C 1
ATOM 1464 O O . VAL A 1 182 ? -12.504 6.468 8.847 1.00 96.69 182 VAL A O 1
ATOM 1467 N N . ASP A 1 183 ? -13.907 7.977 7.955 1.00 96.75 183 ASP A N 1
ATOM 1468 C CA . ASP A 1 183 ? -15.145 7.240 8.229 1.00 96.75 183 ASP A CA 1
ATOM 1469 C C . ASP A 1 183 ? -15.165 5.874 7.525 1.00 96.75 183 ASP A C 1
ATOM 1471 O O . ASP A 1 183 ? -15.604 4.864 8.082 1.00 96.75 183 ASP A O 1
ATOM 1475 N N . ALA A 1 184 ? -14.644 5.802 6.295 1.00 96.94 184 ALA A N 1
ATOM 1476 C CA . ALA A 1 184 ? -14.515 4.540 5.575 1.00 96.94 184 ALA A CA 1
ATOM 1477 C C . ALA A 1 184 ? -13.565 3.557 6.276 1.00 96.94 184 ALA A C 1
ATOM 1479 O O . ALA A 1 184 ? -13.868 2.362 6.337 1.00 96.94 184 ALA A O 1
ATOM 1480 N N . LEU A 1 185 ? -12.435 4.040 6.802 1.00 96.75 185 LEU A N 1
ATOM 1481 C CA . LEU A 1 185 ? -11.473 3.230 7.552 1.00 96.75 185 LEU A CA 1
ATOM 1482 C C . LEU A 1 185 ? -12.048 2.747 8.886 1.00 96.75 185 LEU A C 1
ATOM 1484 O O . LEU A 1 185 ? -11.865 1.574 9.214 1.00 96.75 185 LEU A O 1
ATOM 1488 N N . ASP A 1 186 ? -12.766 3.605 9.612 1.00 95.00 186 ASP A N 1
ATOM 1489 C CA . ASP A 1 186 ? -13.453 3.232 10.853 1.00 95.00 186 ASP A CA 1
ATOM 1490 C C . ASP A 1 186 ? -14.507 2.143 10.597 1.00 95.00 186 ASP A C 1
ATOM 1492 O O . ASP A 1 186 ? -14.465 1.064 11.189 1.00 95.00 186 ASP A O 1
ATOM 1496 N N . ALA A 1 187 ? -15.373 2.332 9.597 1.00 94.38 187 ALA A N 1
ATOM 1497 C CA . ALA A 1 187 ? -16.353 1.317 9.219 1.00 94.38 187 ALA A CA 1
ATOM 1498 C C . ALA A 1 187 ? -15.694 -0.005 8.777 1.00 94.38 187 ALA A C 1
ATOM 1500 O O . ALA A 1 187 ? -16.179 -1.096 9.093 1.00 94.38 187 ALA A O 1
ATOM 1501 N N . ALA A 1 188 ? -14.584 0.069 8.036 1.00 94.44 188 ALA A N 1
ATOM 1502 C CA . ALA A 1 188 ? -13.844 -1.112 7.608 1.00 94.44 188 ALA A CA 1
ATOM 1503 C C . ALA A 1 188 ? -13.177 -1.845 8.780 1.00 94.44 188 ALA A C 1
ATOM 1505 O O . ALA A 1 188 ? -13.074 -3.071 8.726 1.00 94.44 188 ALA A O 1
ATOM 1506 N N . PHE A 1 189 ? -12.735 -1.133 9.824 1.00 92.94 189 PHE A N 1
ATOM 1507 C CA . PHE A 1 189 ? -12.119 -1.728 11.012 1.00 92.94 189 PHE A CA 1
ATOM 1508 C C . PHE A 1 189 ? -13.050 -2.756 11.661 1.00 92.94 189 PHE A C 1
ATOM 1510 O O . PHE A 1 189 ? -12.636 -3.897 11.867 1.00 92.94 189 PHE A O 1
ATOM 1517 N N . TYR A 1 190 ? -14.320 -2.398 11.870 1.00 89.56 190 TYR A N 1
ATOM 1518 C CA . TYR A 1 190 ? -15.323 -3.320 12.409 1.00 89.56 190 TYR A CA 1
ATOM 1519 C C . TYR A 1 190 ? -15.660 -4.456 11.437 1.00 89.56 190 TYR A C 1
ATOM 1521 O O . TYR A 1 190 ? -15.746 -5.610 11.848 1.00 89.56 190 TYR A O 1
ATOM 1529 N N . LYS A 1 191 ? -15.792 -4.166 10.134 1.00 90.25 191 LYS A N 1
ATOM 1530 C CA . LYS A 1 191 ? -16.045 -5.200 9.108 1.00 90.25 191 LYS A CA 1
ATOM 1531 C C . LYS A 1 191 ? -14.919 -6.228 9.004 1.00 90.25 191 LYS A C 1
ATOM 1533 O O . LYS A 1 191 ? -15.156 -7.372 8.634 1.00 90.25 191 LYS A O 1
ATOM 1538 N N . ALA A 1 192 ? -13.685 -5.835 9.310 1.00 88.69 192 ALA A N 1
ATOM 1539 C CA . ALA A 1 192 ? -12.539 -6.731 9.269 1.00 88.69 192 ALA A CA 1
ATOM 1540 C C . ALA A 1 192 ? -12.509 -7.738 10.431 1.00 88.69 192 ALA A C 1
ATOM 1542 O O . ALA A 1 192 ? -11.688 -8.654 10.387 1.00 88.69 192 ALA A O 1
ATOM 1543 N N . PHE A 1 193 ? -13.371 -7.606 11.447 1.00 87.12 193 PHE A N 1
ATOM 1544 C CA . PHE A 1 193 ? -13.457 -8.578 12.545 1.00 87.12 193 PHE A CA 1
ATOM 1545 C C . PHE A 1 193 ? -13.887 -9.957 12.034 1.00 87.12 193 PHE A C 1
ATOM 1547 O O . PHE A 1 193 ? -13.300 -10.957 12.427 1.00 87.12 193 PHE A O 1
ATOM 1554 N N . ASP A 1 194 ? -14.781 -10.005 11.045 1.00 81.81 194 ASP A N 1
ATOM 1555 C CA . ASP A 1 194 ? -15.197 -11.243 10.372 1.00 81.81 194 ASP A CA 1
ATOM 1556 C C . ASP A 1 194 ? -14.055 -11.984 9.655 1.00 81.81 194 ASP A C 1
ATOM 1558 O O . ASP A 1 194 ? -14.211 -13.138 9.255 1.00 81.81 194 ASP A O 1
ATOM 1562 N N . ASN A 1 195 ? -12.917 -11.321 9.428 1.00 81.19 195 ASN A N 1
ATOM 1563 C CA . ASN A 1 195 ? -11.743 -11.944 8.815 1.00 81.19 195 ASN A CA 1
ATOM 1564 C C . ASN A 1 195 ? -10.917 -12.744 9.829 1.00 81.19 195 ASN A C 1
ATOM 1566 O O . ASN A 1 195 ? -9.955 -13.406 9.433 1.00 81.19 195 ASN A O 1
ATOM 1570 N N . VAL A 1 196 ? -11.227 -12.621 11.119 1.00 83.12 196 VAL A N 1
ATOM 1571 C CA . VAL A 1 196 ? -10.510 -13.276 12.207 1.00 83.12 196 VAL A CA 1
ATOM 1572 C C . VAL A 1 196 ? -11.174 -14.616 12.493 1.00 83.12 196 VAL A C 1
ATOM 1574 O O . VAL A 1 196 ? -12.386 -14.712 12.658 1.00 83.12 196 VAL A O 1
ATOM 1577 N N . GLU A 1 197 ? -10.367 -15.672 12.523 1.00 84.38 197 GLU A N 1
ATOM 1578 C CA . GLU A 1 197 ? -10.844 -17.013 12.843 1.00 84.38 197 GLU A CA 1
ATOM 1579 C C . GLU A 1 197 ? -11.068 -17.125 14.365 1.00 84.38 197 GLU A C 1
ATOM 1581 O O . GLU A 1 197 ? -10.115 -16.907 15.122 1.00 84.38 197 GLU A O 1
ATOM 1586 N N . PRO A 1 198 ? -12.298 -17.419 14.835 1.00 88.31 198 PRO A N 1
ATOM 1587 C CA . PRO A 1 198 ? -12.581 -17.545 16.263 1.00 88.31 198 PRO A CA 1
ATOM 1588 C C . PRO A 1 198 ? -11.849 -18.742 16.870 1.00 88.31 198 PRO A C 1
ATOM 1590 O O . PRO A 1 198 ? -11.706 -19.787 16.233 1.00 88.31 198 PRO A O 1
ATOM 1593 N N . SER A 1 199 ? -11.457 -18.632 18.140 1.00 89.25 199 SER A N 1
ATOM 1594 C CA . SER A 1 199 ? -10.897 -19.768 18.878 1.00 89.25 199 SER A CA 1
ATOM 1595 C C . SER A 1 199 ? -11.975 -20.726 19.401 1.00 89.25 199 SER A C 1
ATOM 1597 O O . SER A 1 199 ? -11.673 -21.896 19.650 1.00 89.25 199 SER A O 1
ATOM 1599 N N . GLY A 1 200 ? -13.216 -20.249 19.573 1.00 90.00 200 GLY A N 1
ATOM 1600 C CA . GLY A 1 200 ? -14.356 -21.035 20.053 1.00 90.00 200 GLY A CA 1
ATOM 1601 C C . GLY A 1 200 ? -14.270 -21.388 21.539 1.00 90.00 200 GLY A C 1
ATOM 1602 O O . GLY A 1 200 ? -14.852 -22.380 21.981 1.00 90.00 200 GLY A O 1
ATOM 1603 N N . LYS A 1 201 ? -13.489 -20.631 22.313 1.00 91.56 201 LYS A N 1
ATOM 1604 C CA . LYS A 1 201 ? -13.245 -20.881 23.738 1.00 91.56 201 LYS A CA 1
ATOM 1605 C C . LYS A 1 201 ? -13.883 -19.795 24.591 1.00 91.56 201 LYS A C 1
ATOM 1607 O O . LYS A 1 201 ? -14.107 -18.678 24.150 1.00 91.56 201 LYS A O 1
ATOM 1612 N N . ARG A 1 202 ? -14.095 -20.109 25.870 1.00 92.12 202 ARG A N 1
ATOM 1613 C CA . ARG A 1 202 ? -14.458 -19.101 26.871 1.00 92.12 202 ARG A CA 1
ATOM 1614 C C . ARG A 1 202 ? -13.240 -18.232 27.155 1.00 92.12 202 ARG A C 1
ATOM 1616 O O . ARG A 1 202 ? -12.236 -18.738 27.661 1.00 92.12 202 ARG A O 1
ATOM 1623 N N . VAL A 1 203 ? -13.342 -16.949 26.838 1.00 91.44 203 VAL A N 1
ATOM 1624 C CA . VAL A 1 203 ? -12.260 -15.976 27.003 1.00 91.44 203 VAL A CA 1
ATOM 1625 C C . VAL A 1 203 ? -12.639 -14.964 28.079 1.00 91.44 203 VAL A C 1
ATOM 1627 O O . VAL A 1 203 ? -13.765 -14.481 28.125 1.00 91.44 203 VAL A O 1
ATOM 1630 N N . VAL A 1 204 ? -11.681 -14.630 28.944 1.00 93.12 204 VAL A N 1
ATOM 1631 C CA . VAL A 1 204 ? -11.763 -13.474 29.844 1.00 93.12 204 VAL A CA 1
ATOM 1632 C C . VAL A 1 204 ? -10.772 -12.437 29.337 1.00 93.12 204 VAL A C 1
ATOM 1634 O O . VAL A 1 204 ? -9.589 -12.739 29.185 1.00 93.12 204 VAL A O 1
ATOM 1637 N N . ILE A 1 205 ? -11.253 -11.225 29.069 1.00 93.56 205 ILE A N 1
ATOM 1638 C CA . ILE A 1 205 ? -10.431 -10.114 28.587 1.00 93.56 205 ILE A CA 1
ATOM 1639 C C . ILE A 1 205 ? -10.157 -9.181 29.769 1.00 93.56 205 ILE A C 1
ATOM 1641 O O . ILE A 1 205 ? -11.074 -8.554 30.293 1.00 93.56 205 ILE A O 1
ATOM 1645 N N . GLY A 1 206 ? -8.895 -9.094 30.186 1.00 94.88 206 GLY A N 1
ATOM 1646 C CA . GLY A 1 206 ? -8.419 -8.103 31.151 1.00 94.88 206 GLY A CA 1
ATOM 1647 C C . GLY A 1 206 ? -7.477 -7.124 30.461 1.00 94.88 206 GLY A C 1
ATOM 1648 O O . GLY A 1 206 ? -6.526 -7.555 29.811 1.00 94.88 206 GLY A O 1
ATOM 1649 N N . LEU A 1 207 ? -7.743 -5.824 30.589 1.00 94.69 207 LEU A N 1
ATOM 1650 C CA . LEU A 1 207 ? -6.902 -4.774 30.017 1.00 94.69 207 LEU A CA 1
ATOM 1651 C C . LEU A 1 207 ? -6.093 -4.094 31.113 1.00 94.69 207 LEU A C 1
ATOM 1653 O O . LEU A 1 207 ? -6.654 -3.627 32.103 1.00 94.69 207 LEU A O 1
ATOM 1657 N N . ASP A 1 208 ? -4.779 -4.019 30.913 1.00 94.69 208 ASP A N 1
ATOM 1658 C CA . ASP A 1 208 ? -3.932 -3.132 31.699 1.00 94.69 208 ASP A CA 1
ATOM 1659 C C . ASP A 1 208 ? -4.231 -1.678 31.292 1.00 94.69 208 ASP A C 1
ATOM 1661 O O . ASP A 1 208 ? -4.276 -1.341 30.107 1.00 94.69 208 ASP A O 1
ATOM 1665 N N . VAL A 1 209 ? -4.474 -0.827 32.287 1.00 94.06 209 VAL A N 1
ATOM 1666 C CA . VAL A 1 209 ? -4.768 0.608 32.133 1.00 94.06 209 VAL A CA 1
ATOM 1667 C C . VAL A 1 209 ? -3.737 1.482 32.850 1.00 94.06 209 VAL A C 1
ATOM 1669 O O . VAL A 1 209 ? -3.949 2.681 33.024 1.00 94.06 209 VAL A O 1
ATOM 1672 N N . SER A 1 210 ? -2.620 0.889 33.275 1.00 95.00 210 SER A N 1
ATOM 1673 C CA . SER A 1 210 ? -1.489 1.596 33.868 1.00 95.00 210 SER A CA 1
ATOM 1674 C C . SER A 1 210 ? -0.907 2.647 32.915 1.00 95.00 210 SER A C 1
ATOM 1676 O O . SER A 1 210 ? -1.109 2.617 31.699 1.00 95.00 210 SER A O 1
ATOM 1678 N N . SER A 1 211 ? -0.148 3.594 33.467 1.00 92.06 211 SER A N 1
ATOM 1679 C CA . SER A 1 211 ? 0.489 4.661 32.685 1.00 92.06 211 SER A CA 1
ATOM 1680 C C . SER A 1 211 ? 1.517 4.144 31.674 1.00 92.06 211 SER A C 1
ATOM 1682 O O . SER A 1 211 ? 1.718 4.776 30.642 1.00 92.06 211 SER A O 1
ATOM 1684 N N . SER A 1 212 ? 2.132 2.978 31.905 1.00 91.25 212 SER A N 1
ATOM 1685 C CA . SER A 1 212 ? 3.025 2.345 30.922 1.00 91.25 212 SER A CA 1
ATOM 1686 C C . SER A 1 212 ? 2.312 1.944 29.631 1.00 91.25 212 SER A C 1
ATOM 1688 O O . SER A 1 212 ? 2.967 1.759 28.610 1.00 91.25 212 SER A O 1
ATOM 1690 N N . MET A 1 213 ? 0.979 1.856 29.635 1.00 94.12 213 MET A N 1
ATOM 1691 C CA . MET A 1 213 ? 0.200 1.560 28.431 1.00 94.12 213 MET A CA 1
ATOM 1692 C C . MET A 1 213 ? 0.093 2.748 27.463 1.00 94.12 213 MET A C 1
ATOM 1694 O O . MET A 1 213 ? -0.330 2.554 26.325 1.00 94.12 213 MET A O 1
ATOM 1698 N N . ASP A 1 214 ? 0.508 3.946 27.889 1.00 91.00 214 ASP A N 1
ATOM 1699 C CA . ASP A 1 214 ? 0.626 5.145 27.047 1.00 91.00 214 ASP A CA 1
ATOM 1700 C C . ASP A 1 214 ? 2.014 5.297 26.404 1.00 91.00 214 ASP A C 1
ATOM 1702 O O . ASP A 1 214 ? 2.298 6.323 25.792 1.00 91.00 214 ASP A O 1
ATOM 1706 N N . TRP A 1 215 ? 2.900 4.304 26.543 1.00 89.38 215 TRP A N 1
ATOM 1707 C CA . TRP A 1 215 ? 4.204 4.328 25.880 1.00 89.38 215 TRP A CA 1
ATOM 1708 C C . TRP A 1 215 ? 4.095 4.302 24.354 1.00 89.38 215 TRP A C 1
ATOM 1710 O O . TRP A 1 215 ? 3.126 3.810 23.771 1.00 89.38 215 TRP A O 1
ATOM 1720 N N . ASP A 1 216 ? 5.135 4.821 23.709 1.00 85.00 216 ASP A N 1
ATOM 1721 C CA . ASP A 1 216 ? 5.172 4.965 22.263 1.00 85.00 216 ASP A CA 1
ATOM 1722 C C . ASP A 1 216 ? 5.435 3.628 21.569 1.00 85.00 216 ASP A C 1
ATOM 1724 O O . ASP A 1 216 ? 6.486 3.001 21.729 1.00 85.00 216 ASP A O 1
ATOM 1728 N N . GLY A 1 217 ? 4.500 3.251 20.704 1.00 83.56 217 GLY A N 1
ATOM 1729 C CA . GLY A 1 217 ? 4.701 2.211 19.714 1.00 83.56 217 GLY A CA 1
ATOM 1730 C C . GLY A 1 217 ? 4.415 0.785 20.176 1.00 83.56 217 GLY A C 1
ATOM 1731 O O . GLY A 1 217 ? 4.713 0.365 21.291 1.00 83.56 217 GLY A O 1
ATOM 1732 N N . ILE A 1 218 ? 3.920 -0.015 19.234 1.00 85.50 218 ILE A N 1
ATOM 1733 C CA . ILE A 1 218 ? 3.820 -1.474 19.341 1.00 85.50 218 ILE A CA 1
ATOM 1734 C C . ILE A 1 218 ? 4.246 -2.114 18.028 1.00 85.50 218 ILE A C 1
ATOM 1736 O O . ILE A 1 218 ? 3.924 -1.603 16.964 1.00 85.50 218 ILE A O 1
ATOM 1740 N N . ASN A 1 219 ? 4.948 -3.249 18.068 1.00 80.00 219 ASN A N 1
ATOM 1741 C CA . ASN A 1 219 ? 5.241 -4.063 16.876 1.00 80.00 219 ASN A CA 1
ATOM 1742 C C . ASN A 1 219 ? 5.802 -3.267 15.666 1.00 80.00 219 ASN A C 1
ATOM 1744 O O . ASN A 1 219 ? 5.364 -3.441 14.528 1.00 80.00 219 ASN A O 1
ATOM 1748 N N . GLY A 1 220 ? 6.721 -2.325 15.912 1.00 80.19 220 GLY A N 1
ATOM 1749 C CA . GLY A 1 220 ? 7.284 -1.460 14.863 1.00 80.19 220 GLY A CA 1
ATOM 1750 C C . GLY A 1 220 ? 6.313 -0.418 14.282 1.00 80.19 220 GLY A C 1
ATOM 1751 O O . GLY A 1 220 ? 6.633 0.220 13.282 1.00 80.19 220 GLY A O 1
ATOM 1752 N N . MET A 1 221 ? 5.141 -0.237 14.896 1.00 82.44 221 MET A N 1
ATOM 1753 C CA . MET A 1 221 ? 4.145 0.794 14.602 1.00 82.44 221 MET A CA 1
ATOM 1754 C C . MET A 1 221 ? 4.231 1.886 15.675 1.00 82.44 221 MET A C 1
ATOM 1756 O O . MET A 1 221 ? 3.493 1.834 16.657 1.00 82.44 221 MET A O 1
ATOM 1760 N N . PRO A 1 222 ? 5.131 2.871 15.525 1.00 81.69 222 PRO A N 1
ATOM 1761 C CA . PRO A 1 222 ? 5.402 3.869 16.565 1.00 81.69 222 PRO A CA 1
ATOM 1762 C C . PRO A 1 222 ? 4.210 4.794 16.860 1.00 81.69 222 PRO A C 1
ATOM 1764 O O . PRO A 1 222 ? 4.145 5.418 17.910 1.00 81.69 222 PRO A O 1
ATOM 1767 N N . PHE A 1 223 ? 3.240 4.858 15.950 1.00 81.81 223 PHE A N 1
ATOM 1768 C CA . PHE A 1 223 ? 2.016 5.633 16.112 1.00 81.81 223 PHE A CA 1
ATOM 1769 C C . PHE A 1 223 ? 0.952 4.916 16.953 1.00 81.81 223 PHE A C 1
ATOM 1771 O O . PHE A 1 223 ? 0.021 5.581 17.375 1.00 81.81 223 PHE A O 1
ATOM 1778 N N . LEU A 1 224 ? 1.030 3.608 17.218 1.00 88.31 224 LEU A N 1
ATOM 1779 C CA . LEU A 1 224 ? 0.054 2.909 18.071 1.00 88.31 224 LEU A CA 1
ATOM 1780 C C . LEU A 1 224 ? 0.628 2.690 19.468 1.00 88.31 224 LEU A C 1
ATOM 1782 O O . LEU A 1 224 ? 1.720 2.147 19.592 1.00 88.31 224 LEU A O 1
ATOM 1786 N N . THR A 1 225 ? -0.111 3.060 20.510 1.00 91.75 225 THR A N 1
ATOM 1787 C CA . THR A 1 225 ? 0.292 2.753 21.891 1.00 91.75 225 THR A CA 1
ATOM 1788 C C . THR A 1 225 ? -0.069 1.307 22.258 1.00 91.75 225 THR A C 1
ATOM 1790 O O . THR A 1 225 ? -0.933 0.694 21.611 1.00 91.75 225 THR A O 1
ATOM 1793 N N . PRO A 1 226 ? 0.528 0.734 23.320 1.00 92.81 226 PRO A N 1
ATOM 1794 C CA . PRO A 1 226 ? 0.060 -0.520 23.901 1.00 92.81 226 PRO A CA 1
ATOM 1795 C C . PRO A 1 226 ? -1.426 -0.490 24.258 1.00 92.81 226 PRO A C 1
ATOM 1797 O O . PRO A 1 226 ? -2.117 -1.484 24.033 1.00 92.81 226 PRO A O 1
ATOM 1800 N N . ARG A 1 227 ? -1.941 0.649 24.741 1.00 93.88 227 ARG A N 1
ATOM 1801 C CA . ARG A 1 227 ? -3.373 0.842 25.001 1.00 93.88 227 ARG A CA 1
ATOM 1802 C C . ARG A 1 227 ? -4.207 0.696 23.729 1.00 93.88 227 ARG A C 1
ATOM 1804 O O . ARG A 1 227 ? -5.179 -0.056 23.745 1.00 93.88 227 ARG A O 1
ATOM 1811 N N . ASP A 1 228 ? -3.815 1.346 22.631 1.00 91.62 228 ASP A N 1
ATOM 1812 C CA . ASP A 1 228 ? -4.524 1.245 21.348 1.00 91.62 228 ASP A CA 1
ATOM 1813 C C . ASP A 1 228 ? -4.578 -0.212 20.867 1.00 91.62 228 ASP A C 1
ATOM 1815 O O . ASP A 1 228 ? -5.641 -0.726 20.514 1.00 91.62 228 ASP A O 1
ATOM 1819 N N . GLY A 1 229 ? -3.432 -0.901 20.901 1.00 90.94 229 GLY A N 1
ATOM 1820 C CA . GLY A 1 229 ? -3.330 -2.302 20.497 1.00 90.94 229 GLY A CA 1
ATOM 1821 C C . GLY A 1 229 ? -4.161 -3.241 21.371 1.00 90.94 229 GLY A C 1
ATOM 1822 O O . GLY A 1 229 ? -4.871 -4.099 20.846 1.00 90.94 229 GLY A O 1
ATOM 1823 N N . ALA A 1 230 ? -4.108 -3.066 22.694 1.00 92.50 230 ALA A N 1
ATOM 1824 C CA . ALA A 1 230 ? -4.864 -3.876 23.644 1.00 92.50 230 ALA A CA 1
ATOM 1825 C C . ALA A 1 230 ? -6.377 -3.688 23.467 1.00 92.50 230 ALA A C 1
ATOM 1827 O O . ALA A 1 230 ? -7.105 -4.676 23.368 1.00 92.50 230 ALA A O 1
ATOM 1828 N N . CYS A 1 231 ? -6.848 -2.443 23.347 1.00 92.38 231 CYS A N 1
ATOM 1829 C CA . CYS A 1 231 ? -8.254 -2.139 23.084 1.00 92.38 231 CYS A CA 1
ATOM 1830 C C . CYS A 1 231 ? -8.718 -2.717 21.742 1.00 92.38 231 CYS A C 1
ATOM 1832 O O . CYS A 1 231 ? -9.787 -3.320 21.669 1.00 92.38 231 CYS A O 1
ATOM 1834 N N . ALA A 1 232 ? -7.907 -2.595 20.688 1.00 91.50 232 ALA A N 1
ATOM 1835 C CA . ALA A 1 232 ? -8.232 -3.160 19.384 1.00 91.50 232 ALA A CA 1
ATOM 1836 C C . ALA A 1 232 ? -8.391 -4.683 19.450 1.00 91.50 232 AL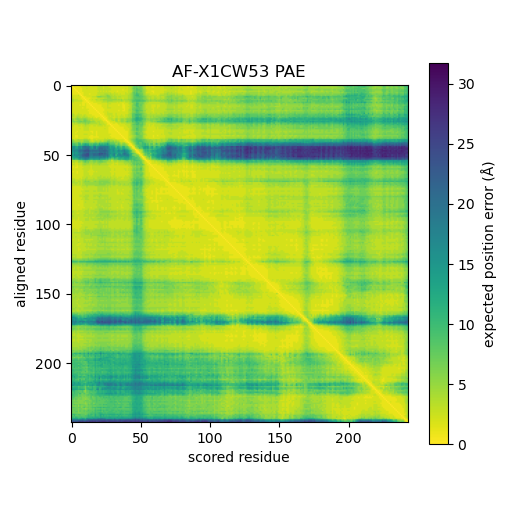A A C 1
ATOM 1838 O O . ALA A 1 232 ? -9.387 -5.222 18.975 1.00 91.50 232 ALA A O 1
ATOM 1839 N N . MET A 1 233 ? -7.443 -5.379 20.082 1.00 90.31 233 MET A N 1
ATOM 1840 C CA . MET A 1 233 ? -7.505 -6.834 20.235 1.00 90.31 233 MET A CA 1
ATOM 1841 C C . MET A 1 233 ? -8.652 -7.280 21.140 1.00 90.31 233 MET A C 1
ATOM 1843 O O . MET A 1 233 ? -9.276 -8.305 20.864 1.00 90.31 233 MET A O 1
ATOM 1847 N N . ALA A 1 234 ? -8.973 -6.509 22.180 1.00 92.75 234 ALA A N 1
ATOM 1848 C CA . ALA A 1 234 ? -10.138 -6.753 23.020 1.00 92.75 234 ALA A CA 1
ATOM 1849 C C . ALA A 1 234 ? -11.439 -6.664 22.221 1.00 92.75 234 ALA A C 1
ATOM 1851 O O . ALA A 1 234 ? -12.254 -7.578 22.289 1.00 92.75 234 ALA A O 1
ATOM 1852 N N . MET A 1 235 ? -11.603 -5.606 21.424 1.00 91.69 235 MET A N 1
ATOM 1853 C CA . MET A 1 235 ? -12.773 -5.407 20.567 1.00 91.69 235 MET A CA 1
ATOM 1854 C C . MET A 1 235 ? -12.910 -6.518 19.526 1.00 91.69 235 MET A C 1
ATOM 1856 O O . MET A 1 235 ? -14.001 -7.057 19.355 1.00 91.69 235 MET A O 1
ATOM 1860 N N . VAL A 1 236 ? -11.803 -6.900 18.880 1.00 90.44 236 VAL A N 1
ATOM 1861 C CA . VAL A 1 236 ? -11.766 -8.021 17.930 1.00 90.44 236 VAL A CA 1
ATOM 1862 C C . VAL A 1 236 ? -12.203 -9.310 18.619 1.00 90.44 236 VAL A C 1
ATOM 1864 O O . VAL A 1 236 ? -13.123 -9.970 18.149 1.00 90.44 236 VAL A O 1
ATOM 1867 N N . THR A 1 237 ? -11.593 -9.650 19.754 1.00 89.25 237 THR A N 1
ATOM 1868 C CA . THR A 1 237 ? -11.883 -10.897 20.477 1.00 89.25 237 THR A CA 1
ATOM 1869 C C . THR A 1 237 ? -13.330 -10.928 20.961 1.00 89.25 237 THR A C 1
ATOM 1871 O O . THR A 1 237 ? -14.031 -11.902 20.719 1.00 89.25 237 THR A O 1
ATOM 1874 N N . PHE A 1 238 ? -13.809 -9.835 21.562 1.00 89.88 238 PHE A N 1
ATOM 1875 C CA . PHE A 1 238 ? -15.181 -9.706 22.055 1.00 89.88 238 PHE A CA 1
ATOM 1876 C C . PHE A 1 238 ? -16.234 -9.823 20.947 1.00 89.88 238 PHE A C 1
ATOM 1878 O O . PHE A 1 238 ? -17.326 -10.323 21.186 1.00 89.88 238 PHE A O 1
ATOM 1885 N N . LYS A 1 239 ? -15.934 -9.346 19.733 1.00 87.88 239 LYS A N 1
ATOM 1886 C CA . LYS A 1 239 ? -16.857 -9.438 18.592 1.00 87.88 239 LYS A CA 1
ATOM 1887 C C . LYS A 1 239 ? -16.767 -10.754 17.824 1.00 87.88 239 LYS A C 1
ATOM 1889 O O . LYS A 1 239 ? -17.738 -11.109 17.163 1.00 87.88 239 LYS A O 1
ATOM 1894 N N . THR A 1 240 ? -15.625 -11.436 17.876 1.00 87.38 240 THR A N 1
ATOM 1895 C CA . THR A 1 240 ? -15.371 -12.655 17.091 1.00 87.38 240 THR A CA 1
ATOM 1896 C C . THR A 1 240 ? -15.745 -13.918 17.866 1.00 87.38 240 THR A C 1
ATOM 1898 O O . THR A 1 240 ? -16.305 -14.850 17.287 1.00 87.38 240 THR A O 1
ATOM 1901 N N . GLU A 1 241 ? -15.458 -13.964 19.169 1.00 86.56 241 GLU A N 1
ATOM 1902 C CA . GLU A 1 241 ? -15.887 -15.067 20.029 1.00 86.56 241 GLU A CA 1
ATOM 1903 C C . GLU A 1 241 ? -17.397 -14.959 20.281 1.00 86.56 241 GLU A C 1
ATOM 1905 O O . GLU A 1 241 ? -17.912 -13.891 20.605 1.00 86.56 241 GLU A O 1
ATOM 1910 N N . LYS A 1 242 ? -18.117 -16.065 20.089 1.00 73.00 242 LYS A N 1
ATOM 1911 C CA . LYS A 1 242 ? -19.555 -16.157 20.371 1.00 73.00 242 LYS A CA 1
ATOM 1912 C C . LYS A 1 242 ? -19.757 -16.635 21.810 1.00 73.00 242 LYS A C 1
ATOM 1914 O O . LYS A 1 242 ? -18.931 -17.406 22.299 1.00 73.00 242 LYS A O 1
ATOM 1919 N N . ASP A 1 243 ? -20.846 -16.191 22.437 1.00 57.94 243 ASP A N 1
ATOM 1920 C CA . ASP A 1 243 ? -21.304 -16.705 23.739 1.00 57.94 243 ASP A CA 1
ATOM 1921 C C . ASP A 1 243 ? -21.544 -18.226 23.716 1.00 57.94 243 ASP A C 1
ATOM 1923 O O . ASP A 1 243 ? -22.070 -18.737 22.694 1.00 57.94 243 ASP A O 1
#

Sequence (243 aa):
AYQAVKYQQRDGWSHRDLLRLSHPKTDNAERNALYKWIVSGELELPDADKWKGDHPLNIVAGFEYAKKATSKNEIVNFIKLYNLPREAIPTDFMTEKDVWAALLEKMPMTAMIRNLGNMGKVGLLAPGNWEVVAEVAHRIQYEERLKKARIHPINLLAALKIYGEGRGYLGKGDWEAVPEIVDALDAAFYKAFDNVEPSGKRVVIGLDVSSSMDWDGINGMPFLTPRDGACAMAMVTFKTEKD

Mean predicted aligned error: 6.23 Å

pLDDT: mean 89.17, std 9.86, range [45.06, 97.81]

Secondary structure (DSSP, 8-state):
-HHHHHTSEETTEEHHHHHHHH----S-HHHHHHHHHHHH-------TTTTSSS-TTHHHHHHHHHHH--SHHHHHHHHHHHT--GGGS-GGGGG-HHHHHHHHHT--HHHHHHTHHHHHHTTSSSTT-HHHHHHHHHHHH-HHHHHHTT--HHHHHHHHHHHHTTB-SSSS-B-PPPHHHHHHHHHHHHHGGGGSPP--S--------SGGGGSS-BTTBTTS-HHHHHHHHHHHHHHHS--

InterPro domains:
  IPR008858 TROVE domain [PF05731] (1-159)
  IPR008858 TROVE domain [PS50988] (1-201)
  IPR036465 von Willebrand factor A-like domain superfamily [G3DSA:3.40.50.410] (179-243)
  IPR037214 TROVE domain superfamily [SSF140864] (1-195)
  IPR040322 RNA-binding protein RO60 [PTHR14202] (1-243)

Radius of gyration: 21.45 Å; Cα contacts (8 Å, |Δi|>4): 285; chains: 1; bounding box: 45×45×65 Å